Protein AF-A0A7V3D3G8-F1 (afdb_monomer_lite)

Sequence (247 aa):
MSETSQRLDALEAKIRQRMTELRAELNDLQRQLETLAQERQRVPRLRGLAAHFQAASPAPVAAEAVPTEVVPLPPAAEPEPMDLLRRSAAGTAVFALPTDKLSGLALLVRGQSETLARLGPQPQIEFRAGLFTVPGVKAAVVPILVCIGPEEAGNVYEAWANECPGGATPLLQHLATQPRLTLYLHGDSCRLERSIDTANPLQAFAKKALVTVAGEWPMAVDDFLLARRAVYKRHGTAWALWRALKA

Radius of gyration: 25.35 Å; chains: 1; bounding box: 60×50×88 Å

pLDDT: mean 83.5, std 17.07, range [40.0, 98.38]

Foldseek 3Di:
DDPVVVVVVVVVVVVVVVVVVVVVVVVVVVVVVVVVVVVVVVVCVVVVVVVVVPPDDDDDDPDDDDPPPVPPDPPDDDDAQLVVLLVDDAQAWTWDADDPVRNAIEIEHEAAPVVVVVCPPDWDKDKFWDWDDDVPQLDIKIKIWMATHDLDQRRIHIDIQDCADVDGPVVLVRLQPPQKYKYFYAHPSRHGPDIDIGGRPCNVVSVVVCVVRVVRDHHDPVSNVVRVVVLCVVQVDSSSVVVVTDD

Structure (mmCIF, N/CA/C/O backbone):
data_AF-A0A7V3D3G8-F1
#
_entry.id   AF-A0A7V3D3G8-F1
#
loop_
_atom_site.group_PDB
_atom_site.id
_atom_site.type_symbol
_atom_site.label_atom_id
_atom_site.label_alt_id
_atom_site.label_comp_id
_atom_site.label_asym_id
_atom_site.label_entity_id
_atom_site.label_seq_id
_atom_site.pdbx_PDB_ins_code
_atom_site.Cartn_x
_atom_site.Cartn_y
_atom_site.Cartn_z
_atom_site.occupancy
_atom_site.B_iso_or_equiv
_atom_site.auth_seq_id
_atom_site.auth_comp_id
_atom_site.auth_asym_id
_atom_site.auth_atom_id
_atom_site.pdbx_PDB_model_num
ATOM 1 N N . MET A 1 1 ? -40.746 -27.386 28.670 1.00 56.78 1 MET A N 1
ATOM 2 C CA . MET A 1 1 ? -39.827 -27.201 27.524 1.00 56.78 1 MET A CA 1
ATOM 3 C C . MET A 1 1 ? -38.931 -26.018 27.856 1.00 56.78 1 MET A C 1
ATOM 5 O O . MET A 1 1 ? -39.480 -24.995 28.241 1.00 56.78 1 MET A O 1
ATOM 9 N N . SER A 1 2 ? -37.602 -26.180 27.867 1.00 76.31 2 SER A N 1
ATOM 10 C CA . SER A 1 2 ? -36.684 -25.165 28.417 1.00 76.31 2 SER A CA 1
ATOM 11 C C . SER A 1 2 ? -36.372 -24.052 27.410 1.00 76.31 2 SER A C 1
ATOM 13 O O . SER A 1 2 ? -36.304 -24.299 26.206 1.00 76.31 2 SER A O 1
ATOM 15 N N . GLU A 1 3 ? -36.138 -22.832 27.905 1.00 85.50 3 GLU A N 1
ATOM 16 C CA . GLU A 1 3 ? -35.729 -21.649 27.119 1.00 85.50 3 GLU A CA 1
ATOM 17 C C . GLU A 1 3 ? -34.525 -21.911 26.198 1.00 85.50 3 GLU A C 1
ATOM 19 O O . GLU A 1 3 ? -34.375 -21.294 25.144 1.00 85.50 3 GLU A O 1
ATOM 24 N N . THR A 1 4 ? -33.671 -22.863 26.573 1.00 86.69 4 THR A N 1
ATOM 25 C CA . THR A 1 4 ? -32.533 -23.329 25.776 1.00 86.69 4 THR A CA 1
ATOM 26 C C . THR A 1 4 ? -32.951 -23.925 24.432 1.00 86.69 4 THR A C 1
ATOM 28 O O . THR A 1 4 ? -32.282 -23.667 23.435 1.00 86.69 4 THR A O 1
ATOM 31 N N . SER A 1 5 ? -34.070 -24.658 24.378 1.00 87.94 5 SER A N 1
ATOM 32 C CA . SER A 1 5 ? -34.604 -25.222 23.129 1.00 87.94 5 SER A CA 1
ATOM 33 C C . SER A 1 5 ? -35.084 -24.115 22.190 1.00 87.94 5 SER A C 1
ATOM 35 O O . SER A 1 5 ? -34.695 -24.079 21.031 1.00 87.94 5 SER A O 1
ATOM 37 N N . GLN A 1 6 ? -35.829 -23.138 22.716 1.00 90.38 6 GLN A N 1
ATOM 38 C CA . GLN A 1 6 ? -36.355 -22.024 21.916 1.00 90.38 6 GLN A CA 1
ATOM 39 C C . GLN A 1 6 ? -35.242 -21.139 21.334 1.00 90.38 6 GLN A C 1
ATOM 41 O O . GLN A 1 6 ? -35.357 -20.649 20.210 1.00 90.38 6 GLN A O 1
ATOM 46 N N . ARG A 1 7 ? -34.140 -20.941 22.072 1.00 92.38 7 ARG A N 1
ATOM 47 C CA . ARG A 1 7 ? -32.968 -20.202 21.571 1.00 92.38 7 ARG A CA 1
ATOM 48 C C . ARG A 1 7 ? -32.232 -20.942 20.456 1.00 92.38 7 ARG A C 1
ATOM 50 O O . ARG A 1 7 ? -31.768 -20.292 19.520 1.00 92.38 7 ARG A O 1
ATOM 57 N N . LEU A 1 8 ? -32.117 -22.267 20.554 1.00 92.69 8 LEU A N 1
ATOM 58 C CA . LEU A 1 8 ? -31.499 -23.088 19.512 1.00 92.69 8 LEU A CA 1
ATOM 59 C C . LEU A 1 8 ? -32.332 -23.064 18.227 1.00 92.69 8 LEU A C 1
ATOM 61 O O . LEU A 1 8 ? -31.777 -22.788 17.165 1.00 92.69 8 LEU A O 1
ATOM 65 N N . ASP A 1 9 ? -33.652 -23.215 18.339 1.00 94.38 9 ASP A N 1
ATOM 66 C CA . ASP A 1 9 ? -34.564 -23.167 17.190 1.00 94.38 9 ASP A CA 1
ATOM 67 C C . ASP A 1 9 ? -34.508 -21.802 16.476 1.00 94.38 9 ASP A C 1
ATOM 69 O O . ASP A 1 9 ? -34.463 -21.721 15.245 1.00 94.38 9 ASP A O 1
ATOM 73 N N . ALA A 1 10 ? -34.434 -20.705 17.242 1.00 93.25 10 ALA A N 1
ATOM 74 C CA . ALA A 1 10 ? -34.307 -19.355 16.693 1.00 93.25 10 ALA A CA 1
ATOM 75 C C . ALA A 1 10 ? -32.966 -19.126 15.968 1.00 93.25 10 ALA A C 1
ATOM 77 O O . ALA A 1 10 ? -32.925 -18.481 14.914 1.00 93.25 10 ALA A O 1
ATOM 78 N N . LEU A 1 11 ? -31.862 -19.656 16.507 1.00 93.50 11 LEU A N 1
ATOM 79 C CA . LEU A 1 11 ? -30.552 -19.595 15.854 1.00 93.50 11 LEU A CA 1
ATOM 80 C C . LEU A 1 11 ? -30.528 -20.423 14.569 1.00 93.50 11 LEU A C 1
ATOM 82 O O . LEU A 1 11 ? -30.015 -19.951 13.553 1.00 93.50 11 LEU A O 1
ATOM 86 N N . GLU A 1 12 ? -31.119 -21.617 14.583 1.00 95.81 12 GLU A N 1
ATOM 87 C CA . GLU A 1 12 ? -31.189 -22.472 13.402 1.00 95.81 12 GLU A CA 1
ATOM 88 C C . GLU A 1 12 ? -32.004 -21.814 12.279 1.00 95.81 12 GLU A C 1
ATOM 90 O O . GLU A 1 12 ? -31.562 -21.784 11.125 1.00 95.81 12 GLU A O 1
ATOM 95 N N . ALA A 1 13 ? -33.143 -21.200 12.612 1.00 94.88 13 ALA A N 1
ATOM 96 C CA . ALA A 1 13 ? -33.942 -20.435 11.658 1.00 94.88 13 ALA A CA 1
ATOM 97 C C . ALA A 1 13 ? -33.142 -19.276 11.038 1.00 94.88 13 ALA A C 1
ATOM 99 O O . ALA A 1 13 ? -33.148 -19.099 9.816 1.00 94.88 13 ALA A O 1
ATOM 100 N N . LYS A 1 14 ? -32.382 -18.535 11.856 1.00 95.06 14 LYS A N 1
ATOM 101 C CA . LYS A 1 14 ? -31.541 -17.422 11.391 1.00 95.06 14 LYS A CA 1
ATOM 102 C C . LYS A 1 14 ? -30.416 -17.891 10.462 1.00 95.06 14 LYS A C 1
ATOM 104 O O . LYS A 1 14 ? -30.144 -17.247 9.450 1.00 95.06 14 LYS A O 1
ATOM 109 N N . ILE A 1 15 ? -29.785 -19.026 10.769 1.00 94.50 15 ILE A N 1
ATOM 110 C CA . ILE A 1 15 ? -28.740 -19.621 9.921 1.00 94.50 15 ILE A CA 1
ATOM 111 C C . ILE A 1 15 ? -29.333 -20.079 8.583 1.00 94.50 15 ILE A C 1
ATOM 113 O O . ILE A 1 15 ? -28.768 -19.782 7.530 1.00 94.50 15 ILE A O 1
ATOM 117 N N . ARG A 1 16 ? -30.492 -20.751 8.595 1.00 96.19 16 ARG A N 1
ATOM 118 C CA . ARG A 1 16 ? -31.185 -21.176 7.366 1.00 96.19 16 ARG A CA 1
ATOM 119 C C . ARG A 1 16 ? -31.577 -19.985 6.491 1.00 96.19 16 ARG A C 1
ATOM 121 O O . ARG A 1 16 ? -31.371 -20.034 5.276 1.00 96.19 16 ARG A O 1
ATOM 128 N N . GLN A 1 17 ? -32.076 -18.909 7.097 1.00 95.81 17 GLN A N 1
ATOM 129 C CA . GLN A 1 17 ? -32.380 -17.673 6.380 1.00 95.81 17 GLN A CA 1
ATOM 130 C C . GLN A 1 17 ? -31.119 -17.103 5.718 1.00 95.81 17 GLN A C 1
ATOM 132 O O . GLN A 1 17 ? -31.112 -16.885 4.507 1.00 95.81 17 GLN A O 1
ATOM 137 N N . ARG A 1 18 ? -30.016 -16.970 6.469 1.00 95.50 18 ARG A N 1
ATOM 138 C CA . ARG A 1 18 ? -28.763 -16.426 5.928 1.00 95.50 18 ARG A CA 1
ATOM 139 C C . ARG A 1 18 ? -28.173 -17.286 4.808 1.00 95.50 18 ARG A C 1
ATOM 141 O O . ARG A 1 18 ? -27.670 -16.751 3.826 1.00 95.50 18 ARG A O 1
ATOM 148 N N . MET A 1 19 ? -28.261 -18.613 4.914 1.00 94.69 19 MET A N 1
ATOM 149 C CA . MET A 1 19 ? -27.846 -19.514 3.830 1.00 94.69 19 MET A CA 1
ATOM 150 C C . MET A 1 19 ? -28.688 -19.332 2.563 1.00 94.69 19 MET A C 1
ATOM 152 O O . MET A 1 19 ? -28.173 -19.494 1.458 1.00 94.69 19 MET A O 1
ATOM 156 N N . THR A 1 20 ? -29.972 -19.005 2.707 1.00 95.88 20 THR A N 1
ATOM 157 C CA . THR A 1 20 ? -30.868 -18.766 1.569 1.00 95.88 20 THR A CA 1
ATOM 158 C C . THR A 1 20 ? -30.531 -17.446 0.875 1.00 95.88 20 THR A C 1
ATOM 160 O O . THR A 1 20 ? -30.435 -17.416 -0.350 1.00 95.88 20 THR A O 1
ATOM 163 N N . GLU A 1 21 ? -30.255 -16.393 1.647 1.00 94.19 21 GLU A N 1
ATOM 164 C CA . GLU A 1 21 ? -29.777 -15.100 1.134 1.00 94.19 21 GLU A CA 1
ATOM 165 C C . GLU A 1 21 ? -28.454 -15.250 0.370 1.00 94.19 21 GLU A C 1
ATOM 167 O O . GLU A 1 21 ? -28.360 -14.843 -0.785 1.00 94.19 21 GLU A O 1
ATOM 172 N N . LEU A 1 22 ? -27.461 -15.929 0.957 1.00 92.75 22 LEU A N 1
ATOM 173 C CA . LEU A 1 22 ? -26.158 -16.146 0.315 1.00 92.75 22 LEU A CA 1
ATOM 174 C C . LEU A 1 22 ? -26.262 -16.950 -0.989 1.00 92.75 22 LEU A C 1
ATOM 176 O O . LEU A 1 22 ? -25.514 -16.703 -1.934 1.00 92.75 22 LEU A O 1
ATOM 180 N N . ARG A 1 23 ? -27.195 -17.909 -1.070 1.00 95.69 23 ARG A N 1
ATOM 181 C CA . ARG A 1 23 ? -27.468 -18.641 -2.319 1.00 95.69 23 ARG A CA 1
ATOM 182 C C . ARG A 1 23 ? -28.073 -17.736 -3.388 1.00 95.69 23 ARG A C 1
ATOM 184 O O . ARG A 1 23 ? -27.717 -17.875 -4.554 1.00 95.69 23 ARG A O 1
ATOM 191 N N . ALA A 1 24 ? -28.962 -16.821 -3.008 1.00 93.56 24 ALA A N 1
ATOM 192 C CA . ALA A 1 24 ? -29.527 -15.852 -3.940 1.00 93.56 24 ALA A CA 1
ATOM 193 C C . ALA A 1 24 ? -28.451 -14.882 -4.460 1.00 93.56 24 ALA A C 1
ATOM 195 O O . ALA A 1 24 ? -28.369 -14.667 -5.667 1.00 93.56 24 ALA A O 1
ATOM 196 N N . GLU A 1 25 ? -27.582 -14.380 -3.575 1.00 94.31 25 GLU A N 1
ATOM 197 C CA . GLU A 1 25 ? -26.446 -13.519 -3.939 1.00 94.31 25 GLU A CA 1
ATOM 198 C C . GLU A 1 25 ? -25.472 -14.227 -4.901 1.00 94.31 25 GLU A C 1
ATOM 200 O O . GLU A 1 25 ? -25.067 -13.653 -5.912 1.00 94.31 25 GLU A O 1
ATOM 205 N N . LEU A 1 26 ? -25.135 -15.497 -4.639 1.00 94.25 26 LEU A N 1
ATOM 206 C CA . LEU A 1 26 ? -24.272 -16.291 -5.525 1.00 94.25 26 LEU A CA 1
ATOM 207 C C . LEU A 1 26 ? -24.872 -16.480 -6.921 1.00 94.25 26 LEU A C 1
ATOM 209 O O . LEU A 1 26 ? -24.156 -16.352 -7.915 1.00 94.25 26 LEU A O 1
ATOM 213 N N . ASN A 1 27 ? -26.172 -16.765 -7.001 1.00 94.38 27 ASN A N 1
ATOM 214 C CA . ASN A 1 27 ? -26.859 -16.927 -8.281 1.00 94.38 27 ASN A CA 1
ATOM 215 C C . ASN A 1 27 ? -26.888 -15.613 -9.079 1.00 94.38 27 ASN A C 1
ATOM 217 O O . ASN A 1 27 ? -26.727 -15.634 -10.300 1.00 94.38 27 ASN A O 1
ATOM 221 N N . ASP A 1 28 ? -27.064 -14.473 -8.406 1.00 93.75 28 ASP A N 1
ATOM 222 C CA . ASP A 1 28 ? -27.039 -13.166 -9.067 1.00 93.75 28 ASP A CA 1
ATOM 223 C C . ASP A 1 28 ? -25.643 -12.843 -9.620 1.00 93.75 28 ASP A C 1
ATOM 225 O O . ASP A 1 28 ? -25.500 -12.493 -10.793 1.00 93.75 28 ASP A O 1
ATOM 229 N N . LEU A 1 29 ? -24.590 -13.075 -8.829 1.00 92.00 29 LEU A N 1
ATOM 230 C CA . LEU A 1 29 ? -23.205 -12.895 -9.275 1.00 92.00 29 LEU A CA 1
ATOM 231 C C . LEU A 1 29 ? -22.841 -13.812 -10.453 1.00 92.00 29 LEU A C 1
ATOM 233 O O . LEU A 1 29 ? -22.154 -13.378 -11.380 1.00 92.00 29 LEU A O 1
ATOM 237 N N . GLN A 1 30 ? -23.318 -15.061 -10.458 1.00 93.25 30 GLN A N 1
ATOM 238 C CA . GLN A 1 30 ? -23.134 -15.966 -11.598 1.00 93.25 30 GLN A CA 1
ATOM 239 C C . GLN A 1 30 ? -23.797 -15.421 -12.867 1.00 93.25 30 GLN A C 1
ATOM 241 O O . GLN A 1 30 ? -23.163 -15.389 -13.922 1.00 93.25 30 GLN A O 1
ATOM 246 N N . ARG A 1 31 ? -25.028 -14.906 -12.763 1.00 93.94 31 ARG A N 1
ATOM 247 C CA . ARG A 1 31 ? -25.731 -14.285 -13.894 1.00 93.94 31 ARG A CA 1
ATOM 248 C C . ARG A 1 31 ? -25.003 -13.036 -14.409 1.00 93.94 31 ARG A C 1
ATOM 250 O O . ARG A 1 31 ? -24.916 -12.828 -15.622 1.00 93.94 31 ARG A O 1
ATOM 257 N N . GLN A 1 32 ? -24.455 -12.211 -13.515 1.00 90.88 32 GLN A N 1
ATOM 258 C CA . GLN A 1 32 ? -23.656 -11.042 -13.900 1.00 90.88 32 GLN A CA 1
ATOM 259 C C . GLN A 1 32 ? -22.377 -11.450 -14.650 1.00 90.88 32 GLN A C 1
ATOM 261 O O . GLN A 1 32 ? -22.057 -10.869 -15.689 1.00 90.88 32 GLN A O 1
ATOM 266 N N . LEU A 1 33 ? -21.679 -12.490 -14.182 1.00 91.06 33 LEU A N 1
ATOM 267 C CA . LEU A 1 33 ? -20.496 -13.029 -14.859 1.00 91.06 33 LEU A CA 1
ATOM 268 C C . LEU A 1 33 ? -20.819 -13.591 -16.247 1.00 91.06 33 LEU A C 1
ATOM 270 O O . LEU A 1 33 ? -20.077 -13.327 -17.194 1.00 91.06 33 LEU A O 1
ATOM 274 N N . GLU A 1 34 ? -21.925 -14.323 -16.395 1.00 92.75 34 GLU A N 1
ATOM 275 C CA . GLU A 1 34 ? -22.379 -14.820 -17.699 1.00 92.75 34 GLU A CA 1
ATOM 276 C C . GLU A 1 34 ? -22.698 -13.676 -18.666 1.00 92.75 34 GLU A C 1
ATOM 278 O O . GLU A 1 34 ? -22.314 -13.730 -19.836 1.00 92.75 34 GLU A O 1
ATOM 283 N N . THR A 1 35 ? -23.330 -12.609 -18.173 1.00 91.69 35 THR A N 1
ATOM 284 C CA . THR A 1 35 ? -23.646 -11.418 -18.977 1.00 91.69 35 THR A CA 1
ATOM 285 C C . THR A 1 35 ? -22.369 -10.747 -19.485 1.00 91.69 35 THR A C 1
ATOM 287 O O . THR A 1 35 ? -22.217 -10.527 -20.687 1.00 91.69 35 THR A O 1
ATOM 290 N N . LEU A 1 36 ? -21.394 -10.517 -18.599 1.00 88.88 36 LEU A N 1
ATOM 291 C CA . LEU A 1 36 ? -20.096 -9.941 -18.969 1.00 88.88 36 LEU A CA 1
ATOM 292 C C . LEU A 1 36 ? -19.307 -10.845 -19.930 1.00 88.88 36 LEU A C 1
ATOM 294 O O . LEU A 1 36 ? -18.634 -10.360 -20.843 1.00 88.88 36 LEU A O 1
ATOM 298 N N . ALA A 1 37 ? -19.389 -12.168 -19.761 1.00 84.88 37 ALA A N 1
ATOM 299 C CA . ALA A 1 37 ? -18.765 -13.122 -20.673 1.00 84.88 37 ALA A CA 1
ATOM 300 C C . ALA A 1 37 ? -19.397 -13.069 -22.075 1.00 84.88 37 ALA A C 1
ATOM 302 O O . ALA A 1 37 ? -18.668 -13.069 -23.071 1.00 84.88 37 ALA A O 1
ATOM 303 N N . GLN A 1 38 ? -20.727 -12.961 -22.165 1.00 85.62 38 GLN A N 1
ATOM 304 C CA . GLN A 1 38 ? -21.442 -12.791 -23.433 1.00 85.62 38 GLN A CA 1
ATOM 305 C C . GLN A 1 38 ? -21.104 -11.459 -24.111 1.00 85.62 38 GLN A C 1
ATOM 307 O O . GLN A 1 38 ? -20.876 -11.427 -25.321 1.00 85.62 38 GLN A O 1
ATOM 312 N N . GLU A 1 39 ? -21.009 -10.364 -23.355 1.00 83.25 39 GLU A N 1
ATOM 313 C CA . GLU A 1 39 ? -20.579 -9.067 -23.888 1.00 83.25 39 GLU A CA 1
ATOM 314 C C . GLU A 1 39 ? -19.157 -9.137 -24.445 1.00 83.25 39 GLU A C 1
ATOM 316 O O . GLU A 1 39 ? -18.908 -8.710 -25.574 1.00 83.25 39 GLU A O 1
ATOM 321 N N . ARG A 1 40 ? -18.234 -9.781 -23.722 1.00 75.44 40 ARG A N 1
ATOM 322 C CA . ARG A 1 40 ? -16.856 -9.991 -24.183 1.00 75.44 40 ARG A CA 1
ATOM 323 C C . ARG A 1 40 ? -16.787 -10.851 -25.450 1.00 75.44 40 ARG A C 1
ATOM 325 O O . ARG A 1 40 ? -15.951 -10.592 -26.315 1.00 75.44 40 ARG A O 1
ATOM 332 N N . GLN A 1 41 ? -17.684 -11.826 -25.600 1.00 72.06 41 GLN A N 1
ATOM 333 C CA . GLN A 1 41 ? -17.838 -12.622 -26.823 1.00 72.06 41 GLN A CA 1
ATOM 334 C C . GLN A 1 41 ? -18.536 -11.876 -27.974 1.00 72.06 41 GLN A C 1
ATOM 336 O O . GLN A 1 41 ? -18.465 -12.343 -29.108 1.00 72.06 41 GLN A O 1
ATOM 341 N N . ARG A 1 42 ? -19.167 -10.715 -27.738 1.00 63.75 42 ARG A N 1
ATOM 342 C CA . ARG A 1 42 ? -19.720 -9.837 -28.794 1.00 63.75 42 ARG A CA 1
ATOM 343 C C . ARG A 1 42 ? -18.694 -8.856 -29.376 1.00 63.75 42 ARG A C 1
ATOM 345 O O . ARG A 1 42 ? -18.881 -8.374 -30.494 1.00 63.75 42 ARG A O 1
ATOM 352 N N . VAL A 1 43 ? -17.563 -8.645 -28.700 1.00 59.72 43 VAL A N 1
ATOM 353 C CA . VAL A 1 43 ? -16.431 -7.825 -29.178 1.00 59.72 43 VAL A CA 1
ATOM 354 C C . VAL A 1 43 ? -15.662 -8.366 -30.421 1.00 59.72 43 VAL A C 1
ATOM 356 O O . VAL A 1 43 ? -14.997 -7.558 -31.076 1.00 59.72 43 VAL A O 1
ATOM 359 N N . PRO A 1 44 ? -15.752 -9.636 -30.895 1.00 53.22 44 PRO A N 1
ATOM 360 C CA . PRO A 1 44 ? -15.029 -10.061 -32.097 1.00 53.22 44 PRO A CA 1
ATOM 361 C C . PRO A 1 44 ? -15.551 -9.449 -33.408 1.00 53.22 44 PRO A C 1
ATOM 363 O O . PRO A 1 44 ? -14.876 -9.573 -34.430 1.00 53.22 44 PRO A O 1
ATOM 366 N N . ARG A 1 45 ? -16.686 -8.731 -33.421 1.00 50.38 45 ARG A N 1
ATOM 367 C CA . ARG A 1 45 ? -17.169 -8.054 -34.643 1.00 50.38 45 ARG A CA 1
ATOM 368 C C . ARG A 1 45 ? -16.311 -6.864 -35.089 1.00 50.38 45 ARG A C 1
ATOM 370 O O . ARG A 1 45 ? -16.410 -6.469 -36.244 1.00 50.38 45 ARG A O 1
ATOM 377 N N . LEU A 1 46 ? -15.414 -6.354 -34.240 1.00 50.38 46 LEU A N 1
ATOM 378 C CA . LEU A 1 46 ? -14.479 -5.285 -34.624 1.00 50.38 46 LEU A CA 1
ATOM 379 C C . LEU A 1 46 ? -13.143 -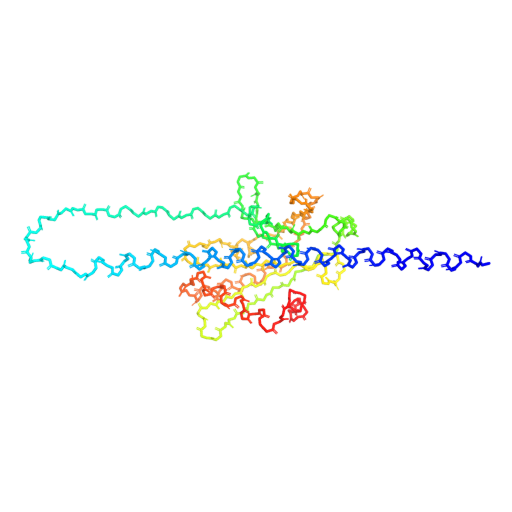5.800 -35.185 1.00 50.38 46 LEU A C 1
ATOM 381 O O . LEU A 1 46 ? -12.448 -5.051 -35.861 1.00 50.38 46 LEU A O 1
ATOM 385 N N . ARG A 1 47 ? -12.792 -7.081 -34.983 1.00 49.97 47 ARG A N 1
ATOM 386 C CA . ARG A 1 47 ? -11.584 -7.676 -35.596 1.00 49.97 47 ARG A CA 1
ATOM 387 C C . ARG A 1 47 ? -11.835 -8.260 -36.989 1.00 49.97 47 ARG A C 1
ATOM 389 O O . ARG A 1 47 ? -10.916 -8.281 -37.797 1.00 49.97 47 ARG A O 1
ATOM 396 N N . GLY A 1 48 ? -13.068 -8.673 -37.298 1.00 48.62 48 GLY A N 1
ATOM 397 C CA . GLY A 1 48 ? -13.434 -9.182 -38.630 1.00 48.62 48 GLY A CA 1
ATOM 398 C C . GLY A 1 48 ? -13.507 -8.105 -39.721 1.00 48.62 48 GLY A C 1
ATOM 399 O O . GLY A 1 48 ? -13.220 -8.392 -40.878 1.00 48.62 48 GLY A O 1
ATOM 400 N N . LEU A 1 49 ? -13.816 -6.852 -39.364 1.00 50.25 49 LEU A N 1
ATOM 401 C CA . LEU A 1 49 ? -13.858 -5.746 -40.330 1.00 50.25 49 LEU A CA 1
ATOM 402 C C . LEU A 1 49 ? -12.462 -5.323 -40.813 1.00 50.25 49 LEU A C 1
ATOM 404 O O . LEU A 1 49 ? -12.332 -4.902 -41.954 1.00 50.25 49 LEU A O 1
ATOM 408 N N . ALA A 1 50 ? -11.407 -5.520 -40.015 1.00 47.81 50 ALA A N 1
ATOM 409 C CA . ALA A 1 50 ? -10.033 -5.271 -40.459 1.00 47.81 50 ALA A CA 1
ATOM 410 C C . ALA A 1 50 ? -9.548 -6.295 -41.507 1.00 47.81 50 ALA A C 1
ATOM 412 O O . ALA A 1 50 ? -8.708 -5.969 -42.340 1.00 47.81 50 ALA A O 1
ATOM 413 N N . ALA A 1 51 ? -10.107 -7.512 -41.510 1.00 48.81 51 ALA A N 1
ATOM 414 C CA . ALA A 1 51 ? -9.724 -8.567 -42.450 1.00 48.81 51 ALA A CA 1
ATOM 415 C C . ALA A 1 51 ? -10.393 -8.433 -43.834 1.00 48.81 51 ALA A C 1
ATOM 417 O O . ALA A 1 51 ? -9.879 -8.975 -44.809 1.00 48.81 51 ALA A O 1
ATOM 418 N N . HIS A 1 52 ? -11.502 -7.691 -43.959 1.00 48.41 52 HIS A N 1
ATOM 419 C CA . HIS A 1 52 ? -12.169 -7.466 -45.251 1.00 48.41 52 HIS A CA 1
ATOM 420 C C . HIS A 1 52 ? -11.658 -6.247 -46.033 1.00 48.41 52 HIS A C 1
ATOM 422 O O . HIS A 1 52 ? -11.931 -6.151 -47.225 1.00 48.41 52 HIS A O 1
ATOM 428 N N . PHE A 1 53 ? -10.859 -5.367 -45.424 1.00 48.75 53 PHE A N 1
ATOM 429 C CA . PHE A 1 53 ? -10.249 -4.224 -46.121 1.00 48.75 53 PHE A CA 1
ATOM 430 C C . PHE A 1 53 ? -8.857 -4.511 -46.721 1.00 48.75 53 PHE A C 1
ATOM 432 O O . PHE A 1 53 ? -8.268 -3.623 -47.328 1.00 48.75 53 PHE A O 1
ATOM 439 N N . GLN A 1 54 ? -8.330 -5.739 -46.608 1.00 46.97 54 GLN A N 1
ATOM 440 C CA . GLN A 1 54 ? -6.999 -6.108 -47.129 1.00 46.97 54 GLN A CA 1
ATOM 441 C C . GLN A 1 54 ? -7.000 -6.858 -48.474 1.00 46.97 54 GLN A C 1
ATOM 443 O O . GLN A 1 54 ? -5.940 -7.263 -48.942 1.00 46.97 54 GLN A O 1
ATOM 448 N N . ALA A 1 55 ? -8.153 -7.024 -49.129 1.00 45.47 55 ALA A N 1
ATOM 449 C CA . ALA A 1 55 ? -8.265 -7.796 -50.370 1.00 45.47 55 ALA A CA 1
ATOM 450 C C . ALA A 1 55 ? -8.860 -6.981 -51.531 1.00 45.47 55 ALA A C 1
ATOM 452 O O . ALA A 1 55 ? -9.865 -7.367 -52.114 1.00 45.47 55 ALA A O 1
ATOM 453 N N . ALA A 1 56 ? -8.240 -5.850 -51.865 1.00 44.66 56 ALA A N 1
ATOM 454 C CA . ALA A 1 56 ? -8.315 -5.241 -53.195 1.00 44.66 56 ALA A CA 1
ATOM 455 C C . ALA A 1 56 ? -7.231 -4.161 -53.299 1.00 44.66 56 ALA A C 1
ATOM 457 O O . ALA A 1 56 ? -7.456 -3.016 -52.922 1.00 44.66 56 ALA A O 1
ATOM 458 N N . SER A 1 57 ? -6.043 -4.517 -53.788 1.00 40.00 57 SER A N 1
ATOM 459 C CA . SER A 1 57 ? -5.088 -3.521 -54.283 1.00 40.00 57 SER A CA 1
ATOM 460 C C . SER A 1 57 ? -5.552 -3.047 -55.661 1.00 40.00 57 SER A C 1
ATOM 462 O O . SER A 1 57 ? -5.582 -3.865 -56.583 1.00 40.00 57 SER A O 1
ATOM 464 N N . PRO A 1 58 ? -5.882 -1.760 -55.859 1.00 43.50 58 PRO A N 1
ATOM 465 C CA . PRO A 1 58 ? -5.864 -1.175 -57.186 1.00 43.50 58 PRO A CA 1
ATOM 466 C C . PRO A 1 58 ? -4.412 -0.883 -57.590 1.00 43.50 58 PRO A C 1
ATOM 468 O O . PRO A 1 58 ? -3.529 -0.707 -56.749 1.00 43.50 58 PRO A O 1
ATOM 471 N N . ALA A 1 59 ? -4.182 -0.849 -58.900 1.00 52.16 59 ALA A N 1
ATOM 472 C CA . ALA A 1 59 ? -2.920 -0.478 -59.531 1.00 52.16 59 ALA A CA 1
ATOM 473 C C . ALA A 1 59 ? -2.367 0.866 -59.001 1.00 52.16 59 ALA A C 1
ATOM 475 O O . ALA A 1 59 ? -3.149 1.723 -58.577 1.00 52.16 59 ALA A O 1
ATOM 476 N N . PRO A 1 60 ? -1.037 1.078 -59.037 1.00 43.06 60 PRO A N 1
ATOM 477 C CA . PRO A 1 60 ? -0.409 2.257 -58.458 1.00 43.06 60 PRO A CA 1
ATOM 478 C C . PRO A 1 60 ? -0.778 3.494 -59.282 1.00 43.06 60 PRO A C 1
ATOM 480 O O . PRO A 1 60 ? -0.223 3.740 -60.350 1.00 43.06 60 PRO A O 1
ATOM 483 N N . VAL A 1 61 ? -1.725 4.281 -58.782 1.00 49.38 61 VAL A N 1
ATOM 484 C CA . VAL A 1 61 ? -1.901 5.668 -59.208 1.00 49.38 61 VAL A CA 1
ATOM 485 C C . VAL A 1 61 ? -0.909 6.489 -58.395 1.00 49.38 61 VAL A C 1
ATOM 487 O O . VAL A 1 61 ? -0.854 6.357 -57.173 1.00 49.38 61 VAL A O 1
ATOM 490 N N . ALA A 1 62 ? -0.095 7.295 -59.077 1.00 54.94 62 ALA A N 1
ATOM 491 C CA . ALA A 1 62 ? 0.818 8.238 -58.449 1.00 54.94 62 ALA A CA 1
ATOM 492 C C . ALA A 1 62 ? 0.017 9.191 -57.548 1.00 54.94 62 ALA A C 1
ATOM 494 O O . ALA A 1 62 ? -0.634 10.116 -58.028 1.00 54.94 62 ALA A O 1
ATOM 495 N N . ALA A 1 63 ? 0.013 8.907 -56.247 1.00 45.25 63 ALA A N 1
ATOM 496 C CA . ALA A 1 63 ? -0.631 9.732 -55.246 1.00 45.25 63 ALA A CA 1
ATOM 497 C C . ALA A 1 63 ? 0.310 10.884 -54.894 1.00 45.25 63 ALA A C 1
ATOM 499 O O . ALA A 1 63 ? 1.412 10.667 -54.384 1.00 45.25 63 ALA A O 1
ATOM 500 N N . GLU A 1 64 ? -0.133 12.107 -55.179 1.00 50.59 64 GLU A N 1
ATOM 501 C CA . GLU A 1 64 ? 0.399 13.309 -54.547 1.00 50.59 64 GLU A CA 1
ATOM 502 C C . GLU A 1 64 ? 0.421 13.114 -53.029 1.00 50.59 64 GLU A C 1
ATOM 504 O O . GLU A 1 64 ? -0.554 12.669 -52.418 1.00 50.59 64 GLU A O 1
ATOM 509 N N . ALA A 1 65 ? 1.571 13.419 -52.432 1.00 47.12 65 ALA A N 1
ATOM 510 C CA . ALA A 1 65 ? 1.808 13.294 -51.008 1.00 47.12 65 ALA A CA 1
ATOM 511 C C . ALA A 1 65 ? 0.900 14.264 -50.240 1.00 47.12 65 ALA A C 1
ATOM 513 O O . ALA A 1 65 ? 1.245 15.426 -50.039 1.00 47.12 65 ALA A O 1
ATOM 514 N N . VAL A 1 66 ? -0.259 13.782 -49.790 1.00 49.38 66 VAL A N 1
ATOM 515 C CA . VAL A 1 66 ? -1.021 14.451 -48.735 1.00 49.38 66 VAL A CA 1
ATOM 516 C C . VAL A 1 66 ? -0.229 14.259 -47.439 1.00 49.38 66 VAL A C 1
ATOM 518 O O . VAL A 1 66 ? -0.049 13.110 -47.017 1.00 49.38 66 VAL A O 1
ATOM 521 N N . PRO A 1 67 ? 0.265 15.331 -46.792 1.00 48.31 67 PRO A N 1
ATOM 522 C CA . PRO A 1 67 ? 0.928 15.218 -45.504 1.00 48.31 67 PRO A CA 1
ATOM 523 C C . PRO A 1 67 ? -0.118 14.749 -44.496 1.00 48.31 67 PRO A C 1
ATOM 525 O O . PRO A 1 67 ? -0.954 15.520 -44.032 1.00 48.31 67 PRO A O 1
ATOM 528 N N . THR A 1 68 ? -0.116 13.455 -44.184 1.00 49.84 68 THR A N 1
ATOM 529 C CA . THR A 1 68 ? -0.870 12.943 -43.042 1.00 49.84 68 THR A CA 1
ATOM 530 C C . THR A 1 68 ? -0.024 13.255 -41.820 1.00 49.84 68 THR A C 1
ATOM 532 O O . THR A 1 68 ? 0.774 12.438 -41.366 1.00 49.84 68 THR A O 1
ATOM 535 N N . GLU A 1 69 ? -0.130 14.492 -41.344 1.00 51.00 69 GLU A N 1
ATOM 536 C CA . GLU A 1 69 ? 0.371 14.881 -40.036 1.00 51.00 69 GLU A CA 1
ATOM 537 C C . GLU A 1 69 ? -0.466 14.102 -39.013 1.00 51.00 69 GLU A C 1
ATOM 539 O O . GLU A 1 69 ? -1.585 14.475 -38.659 1.00 51.00 69 GLU A O 1
ATOM 544 N N . VAL A 1 70 ? 0.025 12.919 -38.634 1.00 49.94 70 VAL A N 1
ATOM 545 C CA . VAL A 1 70 ? -0.541 12.117 -37.551 1.00 49.94 70 VAL A CA 1
ATOM 546 C C . VAL A 1 70 ? -0.320 12.928 -36.284 1.00 49.94 70 VAL A C 1
ATOM 548 O O . VAL A 1 70 ? 0.733 12.829 -35.660 1.00 49.94 70 VAL A O 1
ATOM 551 N N . VAL A 1 71 ? -1.289 13.776 -35.940 1.00 55.03 71 VAL A N 1
ATOM 552 C CA . VAL A 1 71 ? -1.310 14.485 -34.663 1.00 55.03 71 VAL A CA 1
ATOM 553 C C . VAL A 1 71 ? -1.291 13.407 -33.578 1.00 55.03 71 VAL A C 1
ATOM 555 O O . VAL A 1 71 ? -2.247 12.626 -33.496 1.00 55.03 71 VAL A O 1
ATOM 558 N N . PRO A 1 72 ? -0.217 13.294 -32.775 1.00 53.62 72 PRO A N 1
ATOM 559 C CA . PRO A 1 72 ? -0.170 12.322 -31.699 1.00 53.62 72 PRO A CA 1
ATOM 560 C C . PRO A 1 72 ? -1.327 12.629 -30.756 1.00 53.62 72 PRO A C 1
ATOM 562 O O . PRO A 1 72 ? -1.441 13.751 -30.258 1.00 53.62 72 PRO A O 1
ATOM 565 N N . LEU A 1 73 ? -2.206 11.650 -30.532 1.00 47.97 73 LEU A N 1
ATOM 566 C CA . LEU A 1 73 ? -3.212 11.772 -29.488 1.00 47.97 73 LEU A CA 1
ATOM 567 C C . LEU A 1 73 ? -2.451 12.063 -28.182 1.00 47.97 73 LEU A C 1
ATOM 569 O O . LEU A 1 73 ? -1.513 11.316 -27.877 1.00 47.97 73 LEU A O 1
ATOM 573 N N . PRO A 1 74 ? -2.781 13.135 -27.439 1.00 51.25 74 PRO A N 1
ATOM 574 C CA . PRO A 1 74 ? -2.109 13.408 -26.181 1.00 51.25 74 PRO A CA 1
ATOM 575 C C . PRO A 1 74 ? -2.216 12.167 -25.283 1.00 51.25 74 PRO A C 1
ATOM 577 O O . PRO A 1 74 ? -3.268 11.514 -25.276 1.00 51.25 74 PRO A O 1
ATOM 580 N N . PRO A 1 75 ? -1.140 11.800 -24.564 1.00 56.97 75 PRO A N 1
ATOM 581 C CA . PRO A 1 75 ? -1.172 10.654 -23.669 1.00 56.97 75 PRO A CA 1
ATOM 582 C C . PRO A 1 75 ? -2.342 10.817 -22.697 1.00 56.97 75 PRO A C 1
ATOM 584 O O . PRO A 1 75 ? -2.577 11.909 -22.175 1.00 56.97 75 PRO A O 1
ATOM 587 N N . ALA A 1 76 ? -3.114 9.745 -22.502 1.00 58.38 76 ALA A N 1
ATOM 588 C CA . ALA A 1 76 ? -4.233 9.757 -21.570 1.00 58.38 76 ALA A CA 1
ATOM 589 C C . ALA A 1 76 ? -3.731 10.221 -20.196 1.00 58.38 76 ALA A C 1
ATOM 591 O O . ALA A 1 76 ? -2.734 9.696 -19.702 1.00 58.38 76 ALA A O 1
ATOM 592 N N . ALA A 1 77 ? -4.401 11.216 -19.607 1.00 64.31 77 ALA A N 1
ATOM 593 C CA . ALA A 1 77 ? -4.033 11.728 -18.294 1.00 64.31 77 ALA A CA 1
ATOM 594 C C . ALA A 1 77 ? -4.011 10.577 -17.276 1.00 64.31 77 ALA A C 1
ATOM 596 O O . ALA A 1 77 ? -4.936 9.757 -17.240 1.00 64.31 77 ALA A O 1
ATOM 597 N N . GLU A 1 78 ? -2.949 10.503 -16.470 1.00 67.50 78 GLU A N 1
ATOM 598 C CA . GLU A 1 78 ? -2.867 9.511 -15.403 1.00 67.50 78 GLU A CA 1
ATOM 599 C C . GLU A 1 78 ? -4.046 9.689 -14.434 1.00 67.50 78 GLU A C 1
ATOM 601 O O . GLU A 1 78 ? -4.431 10.818 -14.119 1.00 67.50 78 GLU A O 1
ATOM 606 N N . PRO A 1 79 ? -4.668 8.589 -13.979 1.00 76.38 79 PRO A N 1
ATOM 607 C CA . PRO A 1 79 ? -5.806 8.671 -13.080 1.00 76.38 79 PRO A CA 1
ATOM 608 C C . PRO A 1 79 ? -5.384 9.282 -11.740 1.00 76.38 79 PRO A C 1
ATOM 610 O O . PRO A 1 79 ? -4.404 8.854 -11.134 1.00 76.38 79 PRO A O 1
ATOM 613 N N . GLU A 1 80 ? -6.182 10.227 -11.245 1.00 87.50 80 GLU A N 1
ATOM 614 C CA . GLU A 1 80 ? -5.991 10.853 -9.935 1.00 87.50 80 GLU A CA 1
ATOM 615 C C . GLU A 1 80 ? -5.869 9.797 -8.810 1.00 87.50 80 GLU A C 1
ATOM 617 O O . GLU A 1 80 ? -6.670 8.849 -8.766 1.00 87.50 80 GLU A O 1
ATOM 622 N N . PRO A 1 81 ? -4.934 9.946 -7.846 1.00 90.50 81 PRO A N 1
ATOM 623 C CA . PRO A 1 81 ? -4.696 8.955 -6.788 1.00 90.50 81 PRO A CA 1
ATOM 624 C C . PRO A 1 81 ? -5.945 8.584 -5.980 1.00 90.50 81 PRO A C 1
ATOM 626 O O . PRO A 1 81 ? -6.143 7.424 -5.615 1.00 90.50 81 PRO A O 1
ATOM 629 N N . MET A 1 82 ? -6.829 9.554 -5.732 1.00 93.38 82 MET A N 1
ATOM 630 C CA . MET A 1 82 ? -8.098 9.308 -5.043 1.00 93.38 82 MET A CA 1
ATOM 631 C C . MET A 1 82 ? -9.059 8.445 -5.861 1.00 93.38 82 MET A C 1
ATOM 633 O O . MET A 1 82 ? -9.799 7.646 -5.287 1.00 93.38 82 MET A O 1
ATOM 637 N N . ASP A 1 83 ? -9.046 8.552 -7.188 1.00 92.81 83 ASP A N 1
ATOM 638 C CA . ASP A 1 83 ? -9.882 7.710 -8.041 1.00 92.81 83 ASP A CA 1
ATOM 639 C C . ASP A 1 83 ? -9.326 6.289 -8.160 1.00 92.81 83 ASP A C 1
ATOM 641 O O . ASP A 1 83 ? -10.094 5.335 -8.304 1.00 92.81 83 ASP A O 1
ATOM 645 N N . LEU A 1 84 ? -8.002 6.122 -8.074 1.00 91.50 84 LEU A N 1
ATOM 646 C CA . LEU A 1 84 ? -7.382 4.805 -7.910 1.00 91.50 84 LEU A CA 1
ATOM 647 C C . LEU A 1 84 ? -7.786 4.177 -6.571 1.00 91.50 84 LEU A C 1
ATOM 649 O O . LEU A 1 84 ? -8.217 3.023 -6.537 1.00 91.50 84 LEU A O 1
ATOM 653 N N . LEU A 1 85 ? -7.725 4.944 -5.480 1.00 94.44 85 LEU A N 1
ATOM 654 C CA . LEU A 1 85 ? -8.111 4.470 -4.151 1.00 94.44 85 LEU A CA 1
ATOM 655 C C . LEU A 1 85 ? -9.589 4.051 -4.094 1.00 94.44 85 LEU A C 1
ATOM 657 O O . LEU A 1 85 ? -9.903 2.989 -3.560 1.00 94.44 85 LEU A O 1
ATOM 661 N N . ARG A 1 86 ? -10.491 4.837 -4.701 1.00 95.00 86 ARG A N 1
ATOM 662 C CA . ARG A 1 86 ? -11.936 4.536 -4.788 1.00 95.00 86 ARG A CA 1
ATOM 663 C C . ARG A 1 86 ? -12.250 3.246 -5.530 1.00 95.00 86 ARG A C 1
ATOM 665 O O . ARG A 1 86 ? -13.225 2.580 -5.197 1.00 95.00 86 ARG A O 1
ATOM 672 N N . ARG A 1 87 ? -11.434 2.901 -6.526 1.00 94.12 87 ARG A N 1
ATOM 673 C CA . ARG A 1 87 ? -11.558 1.663 -7.308 1.00 94.12 87 ARG A CA 1
ATOM 674 C C . ARG A 1 87 ? -10.868 0.466 -6.650 1.00 94.12 87 ARG A C 1
ATOM 676 O O . ARG A 1 87 ? -11.023 -0.655 -7.128 1.00 94.12 87 ARG A O 1
ATOM 683 N N . SER A 1 88 ? -10.112 0.694 -5.579 1.00 93.31 88 SER A N 1
ATOM 684 C CA . SER A 1 88 ? -9.338 -0.337 -4.892 1.00 93.31 88 SER A CA 1
ATOM 685 C C . SER A 1 88 ? -10.127 -0.996 -3.760 1.00 93.31 88 SER A C 1
ATOM 687 O O . SER A 1 88 ? -11.012 -0.398 -3.142 1.00 93.31 88 SER A O 1
ATOM 689 N N . ALA A 1 89 ? -9.783 -2.250 -3.468 1.00 93.69 89 ALA A N 1
ATOM 690 C CA . ALA A 1 89 ? -10.336 -2.977 -2.334 1.00 93.69 89 ALA A CA 1
ATOM 691 C C . ALA A 1 89 ? -9.791 -2.435 -0.998 1.00 93.69 89 ALA A C 1
ATOM 693 O O . ALA A 1 89 ? -8.756 -1.768 -0.944 1.00 93.69 89 ALA A O 1
ATOM 694 N N . ALA A 1 90 ? -10.481 -2.748 0.102 1.00 94.00 90 ALA A N 1
ATOM 695 C CA . ALA A 1 90 ? -9.902 -2.575 1.433 1.00 94.00 90 ALA A CA 1
ATOM 696 C C . ALA A 1 90 ? -8.630 -3.430 1.576 1.00 94.00 90 ALA A C 1
ATOM 698 O O . ALA A 1 90 ? -8.562 -4.531 1.033 1.00 94.00 90 ALA A O 1
ATOM 699 N N . GLY A 1 91 ? -7.625 -2.911 2.285 1.00 94.06 91 GLY A N 1
ATOM 700 C CA . GLY A 1 91 ? -6.286 -3.510 2.348 1.00 94.06 91 GLY A CA 1
ATOM 701 C C . GLY A 1 91 ? -5.327 -3.000 1.264 1.00 94.06 91 GLY A C 1
ATOM 702 O O . GLY A 1 91 ? -4.197 -3.465 1.170 1.00 94.06 91 GLY A O 1
ATOM 703 N N . THR A 1 92 ? -5.739 -2.035 0.440 1.00 96.12 92 THR A N 1
ATOM 704 C CA . THR A 1 92 ? -4.866 -1.379 -0.546 1.00 96.12 92 THR A CA 1
ATOM 705 C C . TH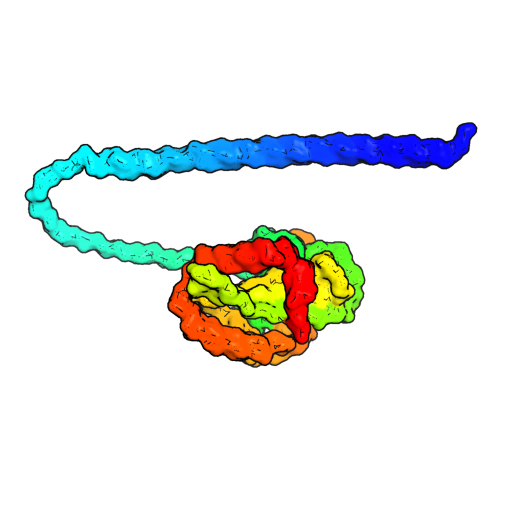R A 1 92 ? -4.437 0.004 -0.062 1.00 96.12 92 THR A C 1
ATOM 707 O O . THR A 1 92 ? -5.165 0.686 0.661 1.00 96.12 92 THR A O 1
ATOM 710 N N . ALA A 1 93 ? -3.258 0.439 -0.487 1.00 97.00 93 ALA A N 1
ATOM 711 C CA . ALA A 1 93 ? -2.764 1.789 -0.326 1.00 97.00 93 ALA A CA 1
ATOM 712 C C . ALA A 1 93 ? -2.245 2.340 -1.664 1.00 97.00 93 ALA A C 1
ATOM 714 O O . ALA A 1 93 ? -1.767 1.605 -2.529 1.00 97.00 93 ALA A O 1
ATOM 715 N N . VAL A 1 94 ? -2.358 3.654 -1.841 1.00 95.06 94 VAL A N 1
ATOM 716 C CA . VAL A 1 94 ? -1.955 4.373 -3.054 1.00 95.06 94 VAL A CA 1
ATOM 717 C C . VAL A 1 94 ? -1.120 5.572 -2.642 1.00 95.06 94 VAL A C 1
ATOM 719 O O . VAL A 1 94 ? -1.497 6.312 -1.736 1.00 95.06 94 VAL A O 1
ATOM 722 N N . PHE A 1 95 ? 0.016 5.779 -3.298 1.00 94.00 95 PHE A N 1
ATOM 723 C CA . PHE A 1 95 ? 0.802 6.984 -3.085 1.00 94.00 95 PHE A CA 1
ATOM 724 C C . PHE A 1 95 ? 0.200 8.162 -3.849 1.00 94.00 95 PHE A C 1
ATOM 726 O O . PHE A 1 95 ? -0.128 8.046 -5.027 1.00 94.00 95 PHE A O 1
ATOM 733 N N . ALA A 1 96 ? 0.087 9.298 -3.173 1.00 92.94 96 ALA A N 1
ATOM 734 C CA . ALA A 1 96 ? -0.245 10.576 -3.777 1.00 92.94 96 ALA A CA 1
ATOM 735 C C . ALA A 1 96 ? 1.009 11.449 -3.788 1.00 92.94 96 ALA A C 1
ATOM 737 O O . ALA A 1 96 ? 1.609 11.693 -2.737 1.00 92.94 96 ALA A O 1
ATOM 738 N N . LEU A 1 97 ? 1.412 11.887 -4.980 1.00 90.31 97 LEU A N 1
ATOM 739 C CA . LEU A 1 97 ? 2.526 12.812 -5.157 1.00 90.31 97 LEU A CA 1
ATOM 740 C C . LEU A 1 97 ? 2.212 14.194 -4.564 1.00 90.31 97 LEU A C 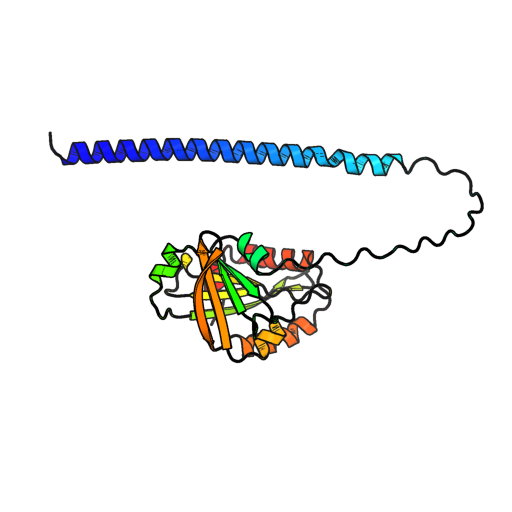1
ATOM 742 O O . LEU A 1 97 ? 1.037 14.528 -4.374 1.00 90.31 97 LEU A O 1
ATOM 746 N N . PRO A 1 98 ? 3.246 15.011 -4.297 1.00 88.94 98 PRO A N 1
ATOM 747 C CA . PRO A 1 98 ? 3.046 16.403 -3.923 1.00 88.94 98 PRO A CA 1
ATOM 748 C C . PRO A 1 98 ? 2.207 17.154 -4.965 1.00 88.94 98 PRO A C 1
ATOM 750 O O . PRO A 1 98 ? 2.388 16.987 -6.170 1.00 88.94 98 PRO A O 1
ATOM 753 N N . THR A 1 99 ? 1.304 18.002 -4.486 1.00 87.69 99 THR A N 1
ATOM 754 C CA . THR A 1 99 ? 0.451 18.896 -5.289 1.00 87.69 99 THR A CA 1
ATOM 755 C C . THR A 1 99 ? 0.298 20.219 -4.540 1.00 87.69 99 THR A C 1
ATOM 757 O O . THR A 1 99 ? 0.701 20.316 -3.383 1.00 87.69 99 THR A O 1
ATOM 760 N N . ASP A 1 100 ? -0.381 21.214 -5.110 1.00 79.19 100 ASP A N 1
ATOM 761 C CA . ASP A 1 100 ? -0.695 22.465 -4.393 1.00 79.19 100 ASP A CA 1
ATOM 762 C C . ASP A 1 100 ? -1.456 22.237 -3.070 1.00 79.19 100 ASP A C 1
ATOM 764 O O . ASP A 1 100 ? -1.444 23.082 -2.176 1.00 79.19 100 ASP A O 1
ATOM 768 N N . LYS A 1 101 ? -2.122 21.082 -2.928 1.00 83.88 101 LYS A N 1
ATOM 769 C CA . LYS A 1 101 ? -2.883 20.686 -1.732 1.00 83.88 101 LYS A CA 1
ATOM 770 C C . LYS A 1 101 ? -2.130 19.710 -0.823 1.00 83.88 101 LYS A C 1
ATOM 772 O O . LYS A 1 101 ? -2.566 19.479 0.302 1.00 83.88 101 LYS A O 1
ATOM 777 N N . LEU A 1 102 ? -1.032 19.121 -1.299 1.00 85.69 102 LEU A N 1
ATOM 778 C CA . LEU A 1 102 ? -0.219 18.142 -0.580 1.00 85.69 102 LEU A CA 1
ATOM 779 C C . LEU A 1 102 ? 1.238 18.599 -0.594 1.00 85.69 102 LEU A C 1
ATOM 781 O O . LEU A 1 102 ? 1.926 18.470 -1.601 1.00 85.69 102 LEU A O 1
ATOM 785 N N . SER A 1 103 ? 1.725 19.079 0.549 1.00 86.12 103 SER A N 1
ATOM 786 C CA . SER A 1 103 ? 3.095 19.592 0.699 1.00 86.12 103 SER A CA 1
ATOM 787 C C . SER A 1 103 ? 4.193 18.540 0.496 1.00 86.12 103 SER A C 1
ATOM 789 O O . SER A 1 103 ? 5.367 18.888 0.390 1.00 86.12 103 SER A O 1
ATOM 791 N N . GLY A 1 104 ? 3.829 17.259 0.448 1.00 91.62 104 GLY A N 1
ATOM 792 C CA . GLY A 1 104 ? 4.743 16.146 0.262 1.00 91.62 104 GLY A CA 1
ATOM 793 C C . GLY A 1 104 ? 4.024 14.894 -0.224 1.00 91.62 104 GLY A C 1
ATOM 794 O O . GLY A 1 104 ? 2.800 14.857 -0.351 1.00 91.62 104 GLY A O 1
ATOM 795 N N . LEU A 1 105 ? 4.813 13.853 -0.469 1.00 94.88 105 LEU A N 1
ATOM 796 C CA . LEU A 1 105 ? 4.331 12.516 -0.761 1.00 94.88 105 LEU A CA 1
ATOM 797 C C . LEU A 1 105 ? 3.500 11.999 0.417 1.00 94.88 105 LEU A C 1
ATOM 799 O O . LEU A 1 105 ? 3.961 12.006 1.564 1.00 94.88 105 LEU A O 1
ATOM 803 N N . ALA A 1 106 ? 2.309 11.497 0.118 1.00 96.19 106 ALA A N 1
ATOM 804 C CA . ALA A 1 106 ? 1.415 10.912 1.102 1.00 96.19 106 ALA A CA 1
ATOM 805 C C . ALA A 1 106 ? 1.005 9.491 0.715 1.00 96.19 106 ALA A C 1
ATOM 807 O O . ALA A 1 106 ? 0.960 9.140 -0.464 1.00 96.19 106 ALA A O 1
ATOM 808 N N . LEU A 1 107 ? 0.676 8.677 1.718 1.00 97.31 107 LEU A N 1
ATOM 809 C CA . LEU A 1 107 ? 0.133 7.338 1.525 1.00 97.31 107 LEU A CA 1
ATOM 810 C C . LEU A 1 107 ? -1.361 7.345 1.847 1.00 97.31 107 LEU A C 1
ATOM 812 O O . LEU A 1 107 ? -1.767 7.513 2.996 1.00 97.31 107 LEU A O 1
ATOM 816 N N . LEU A 1 108 ? -2.189 7.162 0.829 1.00 97.69 108 LEU A N 1
ATOM 817 C CA . LEU A 1 108 ? -3.631 7.034 0.975 1.00 97.69 108 LEU A CA 1
ATOM 818 C C . LEU A 1 108 ? -3.958 5.568 1.258 1.00 97.69 108 LEU A C 1
ATOM 820 O O . LEU A 1 108 ? -3.659 4.703 0.441 1.00 97.69 108 LEU A O 1
ATOM 824 N N . VAL A 1 109 ? -4.561 5.275 2.404 1.00 98.00 109 VAL A N 1
ATOM 825 C CA . VAL A 1 109 ? -4.848 3.907 2.852 1.00 98.00 109 VAL A CA 1
ATOM 826 C C . VAL A 1 109 ? -6.345 3.641 2.763 1.00 98.00 109 VAL A C 1
ATOM 828 O O . VAL A 1 109 ? -7.136 4.407 3.309 1.00 98.00 109 VAL A O 1
ATOM 831 N N . ARG A 1 110 ? -6.742 2.551 2.101 1.00 97.75 110 ARG A N 1
ATOM 832 C CA . ARG A 1 110 ? -8.132 2.093 1.991 1.00 97.75 110 ARG A CA 1
ATOM 833 C C . ARG A 1 110 ? -8.395 1.008 3.034 1.00 97.75 110 ARG A C 1
ATOM 835 O O . ARG A 1 110 ? -7.965 -0.133 2.869 1.00 97.75 110 ARG A O 1
ATOM 842 N N . GLY A 1 111 ? -9.128 1.350 4.088 1.00 96.31 111 GLY A N 1
ATOM 843 C CA . GLY A 1 111 ? -9.554 0.424 5.138 1.00 96.31 111 GLY A CA 1
ATOM 844 C C . GLY A 1 111 ? -11.072 0.354 5.286 1.00 96.31 111 GLY A C 1
ATOM 845 O O . GLY A 1 111 ? -11.821 1.006 4.560 1.00 96.31 111 GLY A O 1
ATOM 846 N N . GLN A 1 112 ? -11.515 -0.453 6.246 1.00 96.25 112 GLN A N 1
ATOM 847 C CA . GLN A 1 112 ? -12.904 -0.490 6.714 1.00 96.25 112 GLN A CA 1
ATOM 848 C C . GLN A 1 112 ? -13.045 0.444 7.916 1.00 96.25 112 GLN A C 1
ATOM 850 O O . GLN A 1 112 ? -12.188 0.413 8.805 1.00 96.25 112 GLN A O 1
ATOM 855 N N . SER A 1 113 ? -14.113 1.245 7.979 1.00 95.94 113 SER A N 1
ATOM 856 C CA . SER A 1 113 ? -14.272 2.251 9.043 1.00 95.94 113 SER A CA 1
ATOM 857 C C . SER A 1 113 ? -14.224 1.638 10.446 1.00 95.94 113 SER A C 1
ATOM 859 O O . SER A 1 113 ? -13.564 2.181 11.329 1.00 95.94 113 SER A O 1
ATOM 861 N N . GLU A 1 114 ? -14.850 0.474 10.643 1.00 95.06 114 GLU A N 1
ATOM 862 C CA . GLU A 1 114 ? -14.838 -0.242 11.927 1.00 95.06 114 GLU A CA 1
ATOM 863 C C . GLU A 1 114 ? -13.419 -0.657 12.345 1.00 95.06 114 GLU A C 1
ATOM 865 O O . GLU A 1 114 ? -13.003 -0.434 13.483 1.00 95.06 114 GLU A O 1
ATOM 870 N N . THR A 1 115 ? -12.642 -1.220 11.419 1.00 94.00 115 THR A N 1
ATOM 871 C CA . THR A 1 115 ? -11.260 -1.637 11.687 1.00 94.00 115 THR A CA 1
ATOM 872 C C . THR A 1 115 ? -10.381 -0.442 12.024 1.00 94.00 115 THR A C 1
ATOM 874 O O . THR A 1 115 ? -9.671 -0.483 13.026 1.00 94.00 115 THR A O 1
ATOM 877 N N . LEU A 1 116 ? -10.488 0.651 11.262 1.00 95.12 116 LEU A N 1
ATOM 878 C CA . LEU A 1 116 ? -9.720 1.871 11.517 1.00 95.12 116 LEU A CA 1
ATOM 879 C C . LEU A 1 116 ? -10.082 2.521 12.862 1.00 95.12 116 LEU A C 1
ATOM 881 O O . LEU A 1 116 ? -9.205 3.050 13.545 1.00 95.12 116 LEU A O 1
ATOM 885 N N . ALA A 1 117 ? -11.350 2.454 13.277 1.00 94.12 117 ALA A N 1
ATOM 886 C CA . ALA A 1 117 ? -11.792 2.973 14.570 1.00 94.12 117 ALA A CA 1
ATOM 887 C C . ALA A 1 117 ? -11.164 2.214 15.756 1.00 94.12 117 ALA A C 1
ATOM 889 O O . ALA A 1 117 ? -10.818 2.831 16.766 1.00 94.12 117 ALA A O 1
ATOM 890 N N . ARG A 1 118 ? -10.954 0.895 15.625 1.00 95.44 118 ARG A N 1
ATOM 891 C CA . ARG A 1 118 ? -10.368 0.038 16.677 1.00 95.44 118 ARG A CA 1
ATOM 892 C C . ARG A 1 118 ? -8.874 0.256 16.920 1.00 95.44 118 ARG A C 1
ATOM 894 O O . ARG A 1 118 ? -8.367 -0.175 17.949 1.00 95.44 118 ARG A O 1
ATOM 901 N N . LEU A 1 119 ? -8.178 0.951 16.023 1.00 93.25 119 LEU A N 1
ATOM 902 C CA . LEU A 1 119 ? -6.731 1.186 16.107 1.00 93.25 119 LEU A CA 1
ATOM 903 C C . LEU A 1 119 ? -6.296 2.062 17.298 1.00 93.25 119 LEU A C 1
ATOM 905 O O . LEU A 1 119 ? -5.102 2.171 17.575 1.00 93.25 119 LEU A O 1
ATOM 909 N N . GLY A 1 120 ? -7.238 2.707 17.996 1.00 91.94 120 GLY A N 1
ATOM 910 C CA . GLY A 1 120 ? -6.931 3.685 19.044 1.00 91.94 120 GLY A CA 1
ATOM 911 C C . GLY A 1 120 ? -6.303 4.961 18.468 1.00 91.94 120 GLY A C 1
ATOM 912 O O . GLY A 1 120 ? -6.151 5.059 17.257 1.00 91.94 120 GLY A O 1
ATOM 913 N N . PRO A 1 121 ? -5.972 5.979 19.277 1.00 89.94 121 PRO A N 1
ATOM 914 C CA . PRO A 1 121 ? -5.516 7.285 18.778 1.00 89.94 121 PRO A CA 1
ATOM 915 C C . PRO A 1 121 ? -4.087 7.283 18.209 1.00 89.94 121 PRO A C 1
ATOM 917 O O . PRO A 1 121 ? -3.783 8.092 17.337 1.00 89.94 121 PRO A O 1
ATOM 920 N N . GLN A 1 122 ? -3.223 6.381 18.679 1.00 92.94 122 GLN A N 1
ATOM 921 C CA . GLN A 1 122 ? -1.811 6.288 18.288 1.00 92.94 122 GLN A CA 1
ATOM 922 C C . GLN A 1 122 ? -1.447 4.831 17.965 1.00 92.94 122 GLN A C 1
ATOM 924 O O . GLN A 1 122 ? -0.802 4.165 18.778 1.00 92.94 122 GLN A O 1
ATOM 929 N N . PRO A 1 123 ? -1.900 4.291 16.820 1.00 95.88 123 PRO A N 1
ATOM 930 C CA . PRO A 1 123 ? -1.533 2.937 16.438 1.00 95.88 123 PRO A CA 1
ATOM 931 C C . PRO A 1 123 ? -0.035 2.834 16.160 1.00 95.88 123 PRO A C 1
ATOM 933 O O . PRO A 1 123 ? 0.587 3.773 15.661 1.00 95.88 123 PRO A O 1
ATOM 936 N N . GLN A 1 124 ? 0.527 1.659 16.431 1.00 96.25 124 GLN A N 1
ATOM 937 C CA . GLN A 1 124 ? 1.859 1.315 15.947 1.00 96.25 124 GLN A CA 1
ATOM 938 C C . GLN A 1 124 ? 1.838 1.250 14.419 1.00 96.25 124 GLN A C 1
ATOM 940 O O . GLN A 1 124 ? 0.872 0.762 13.833 1.00 96.25 124 GLN A O 1
ATOM 945 N N . ILE A 1 125 ? 2.883 1.766 13.777 1.00 97.06 125 ILE A N 1
ATOM 946 C CA . ILE A 1 125 ? 3.021 1.739 12.322 1.00 97.06 125 ILE A CA 1
ATOM 947 C C . ILE A 1 125 ? 4.357 1.098 11.996 1.00 97.06 125 ILE A C 1
ATOM 949 O O . ILE A 1 125 ? 5.403 1.577 12.434 1.00 97.06 125 ILE A O 1
ATOM 953 N N . GLU A 1 126 ? 4.311 0.052 11.186 1.00 97.62 126 GLU A N 1
ATOM 954 C CA . GLU A 1 126 ? 5.492 -0.614 10.663 1.00 97.62 126 GLU A CA 1
ATOM 955 C C . GLU A 1 126 ? 5.425 -0.621 9.137 1.00 97.62 126 GLU A C 1
ATOM 957 O O . GLU A 1 126 ? 4.369 -0.846 8.546 1.00 97.62 126 GLU A O 1
ATOM 962 N N . PHE A 1 127 ? 6.563 -0.381 8.495 1.00 97.62 127 PHE A N 1
ATOM 963 C CA . PHE A 1 127 ? 6.699 -0.461 7.049 1.00 97.62 127 PHE A CA 1
ATOM 964 C C . PHE A 1 127 ? 7.664 -1.575 6.689 1.00 97.62 127 PHE A C 1
ATOM 966 O O . PHE A 1 127 ? 8.730 -1.693 7.288 1.00 97.62 127 PHE A O 1
ATOM 973 N N . ARG A 1 128 ? 7.324 -2.334 5.650 1.00 97.81 128 ARG A N 1
ATOM 974 C CA . ARG A 1 128 ? 8.223 -3.304 5.026 1.00 97.81 128 ARG A CA 1
ATOM 975 C C . ARG A 1 128 ? 8.214 -3.085 3.529 1.00 97.81 128 ARG A C 1
ATOM 977 O O . ARG A 1 128 ? 7.155 -2.939 2.925 1.00 97.81 128 ARG A O 1
ATOM 984 N N . ALA A 1 129 ? 9.389 -3.076 2.923 1.00 96.31 129 ALA A N 1
ATOM 985 C CA . ALA A 1 129 ? 9.523 -2.942 1.483 1.00 96.31 129 ALA A CA 1
ATOM 986 C C . ALA A 1 129 ? 10.501 -3.979 0.945 1.00 96.31 129 ALA A C 1
ATOM 988 O O . ALA A 1 129 ? 11.428 -4.409 1.633 1.00 96.31 129 ALA A O 1
ATOM 989 N N . GLY A 1 130 ? 10.266 -4.403 -0.290 1.00 93.94 130 GLY A N 1
ATOM 990 C CA . GLY A 1 130 ? 11.120 -5.355 -0.986 1.00 93.94 130 GLY A CA 1
ATOM 991 C C . GLY A 1 130 ? 11.435 -4.874 -2.388 1.00 93.94 130 GLY A C 1
ATOM 992 O O . GLY A 1 130 ? 10.716 -4.054 -2.944 1.00 93.94 130 GLY A O 1
ATOM 993 N N . LEU A 1 131 ? 12.509 -5.401 -2.963 1.00 91.62 131 LEU A N 1
ATOM 994 C CA . LEU A 1 131 ? 12.831 -5.244 -4.374 1.00 91.62 131 LEU A CA 1
ATOM 995 C C . LEU A 1 131 ? 12.855 -6.640 -4.984 1.00 91.62 131 LEU A C 1
ATOM 997 O O . LEU A 1 131 ? 13.622 -7.495 -4.535 1.00 91.62 131 LEU A O 1
ATOM 1001 N N . PHE A 1 132 ? 12.009 -6.874 -5.979 1.00 89.12 132 PHE A N 1
ATOM 1002 C CA . PHE A 1 132 ? 11.914 -8.162 -6.654 1.00 89.12 132 PHE A CA 1
ATOM 1003 C C . PHE A 1 132 ? 12.213 -7.988 -8.131 1.00 89.12 132 PHE A C 1
ATOM 1005 O O . PHE A 1 132 ? 11.519 -7.246 -8.819 1.00 89.12 132 PHE A O 1
ATOM 1012 N N . THR A 1 133 ? 13.204 -8.722 -8.619 1.00 84.19 133 THR A N 1
ATOM 1013 C CA . THR A 1 133 ? 13.423 -8.942 -10.047 1.00 84.19 133 THR A CA 1
ATOM 1014 C C . THR A 1 133 ? 12.863 -10.309 -10.416 1.00 84.19 133 THR A C 1
ATOM 1016 O O . THR A 1 133 ? 12.967 -11.275 -9.651 1.00 84.19 133 THR A O 1
ATOM 1019 N N . VAL A 1 134 ? 12.207 -10.396 -11.570 1.00 77.94 134 VAL A N 1
ATOM 1020 C CA . VAL A 1 134 ? 11.587 -11.642 -12.032 1.00 77.94 134 VAL A CA 1
ATOM 1021 C C . VAL A 1 134 ? 12.382 -12.165 -13.224 1.00 77.94 134 VAL A C 1
ATOM 1023 O O . VAL A 1 134 ? 12.496 -11.455 -14.218 1.00 77.94 134 VAL A O 1
ATOM 1026 N N . PRO A 1 135 ? 12.930 -13.396 -13.175 1.00 78.00 135 PRO A N 1
ATOM 1027 C CA . PRO A 1 135 ? 13.673 -13.953 -14.301 1.00 78.00 135 PRO A CA 1
ATOM 1028 C C . PRO A 1 135 ? 12.858 -13.905 -15.597 1.00 78.00 135 PRO A C 1
ATOM 1030 O O . PRO A 1 135 ? 11.714 -14.357 -15.634 1.00 78.00 135 PRO A O 1
ATOM 1033 N N . GLY A 1 136 ? 13.450 -13.356 -16.658 1.00 73.62 136 GLY A N 1
ATOM 1034 C CA . GLY A 1 136 ? 12.798 -13.207 -17.963 1.00 73.62 136 GLY A CA 1
ATOM 1035 C C . GLY A 1 136 ? 11.881 -11.986 -18.097 1.00 73.62 136 GLY A C 1
ATOM 1036 O O . GLY A 1 136 ? 11.463 -11.689 -19.212 1.00 73.62 136 GLY A O 1
ATOM 1037 N N . VAL A 1 137 ? 11.618 -11.248 -17.014 1.00 73.25 137 VAL A N 1
ATOM 1038 C CA . VAL A 1 137 ? 10.965 -9.935 -17.056 1.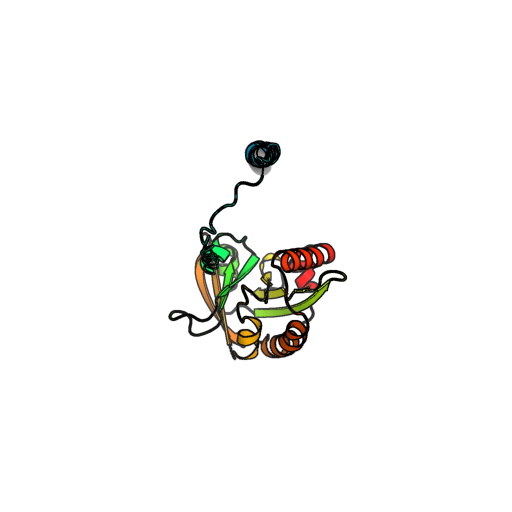00 73.25 137 VAL A CA 1
ATOM 1039 C C . VAL A 1 137 ? 12.033 -8.888 -16.763 1.00 73.25 137 VAL A C 1
ATOM 1041 O O . VAL A 1 137 ? 12.676 -8.934 -15.717 1.00 73.25 137 VAL A O 1
ATOM 1044 N N . LYS A 1 138 ? 12.240 -7.937 -17.676 1.00 70.94 138 LYS A N 1
ATOM 1045 C CA . LYS A 1 138 ? 13.190 -6.824 -17.488 1.00 70.94 138 LYS A CA 1
ATOM 1046 C C . LYS A 1 138 ? 12.581 -5.745 -16.587 1.00 70.94 138 LYS A C 1
ATOM 1048 O O . LYS A 1 138 ? 12.458 -4.589 -16.979 1.00 70.94 138 LYS A O 1
ATOM 1053 N N . ALA A 1 139 ? 12.089 -6.172 -15.427 1.00 72.06 139 ALA A N 1
ATOM 1054 C CA . ALA A 1 139 ? 11.360 -5.339 -14.497 1.00 72.06 139 ALA A CA 1
ATOM 1055 C C . ALA A 1 139 ? 11.707 -5.675 -13.052 1.00 72.06 139 ALA A C 1
ATOM 1057 O O . ALA A 1 139 ? 11.590 -6.825 -12.611 1.00 72.06 139 ALA A O 1
ATOM 1058 N N . ALA A 1 140 ? 12.028 -4.629 -12.297 1.00 78.00 140 ALA A N 1
ATOM 1059 C CA . ALA A 1 140 ? 12.080 -4.670 -10.852 1.00 78.00 140 ALA A CA 1
ATOM 1060 C C . ALA A 1 140 ? 10.785 -4.087 -10.268 1.00 78.00 140 ALA A C 1
ATOM 1062 O O . ALA A 1 140 ? 10.406 -2.962 -10.580 1.00 78.00 140 ALA A O 1
ATOM 1063 N N . VAL A 1 141 ? 10.108 -4.834 -9.398 1.00 86.75 141 VAL A N 1
ATOM 1064 C CA . VAL A 1 141 ? 8.914 -4.356 -8.689 1.00 86.75 141 VAL A CA 1
ATOM 1065 C C . VAL A 1 141 ? 9.217 -4.127 -7.220 1.00 86.75 141 VAL A C 1
ATOM 1067 O O . VAL A 1 141 ? 9.895 -4.929 -6.570 1.00 86.75 141 VAL A O 1
ATOM 1070 N N . VAL A 1 142 ? 8.681 -3.027 -6.698 1.00 91.00 142 VAL A N 1
ATOM 1071 C CA . VAL A 1 142 ? 8.887 -2.603 -5.316 1.00 91.00 142 VAL A CA 1
ATOM 1072 C C . VAL A 1 142 ? 7.548 -2.602 -4.579 1.00 91.00 142 VAL A C 1
ATOM 1074 O O . VAL A 1 142 ? 6.831 -1.596 -4.607 1.00 91.00 142 VAL A O 1
ATOM 1077 N N . PRO A 1 143 ? 7.158 -3.720 -3.942 1.00 94.00 143 PRO A N 1
ATOM 1078 C CA . PRO A 1 143 ? 6.065 -3.702 -2.985 1.00 94.00 143 PRO A CA 1
ATOM 1079 C C . PRO A 1 143 ? 6.477 -2.924 -1.736 1.00 94.00 143 PRO A C 1
ATOM 1081 O O . PRO A 1 143 ? 7.559 -3.133 -1.180 1.00 94.00 143 PRO A O 1
ATOM 1084 N N . ILE A 1 144 ? 5.575 -2.066 -1.277 1.00 96.19 144 ILE A N 1
ATOM 1085 C CA . ILE A 1 144 ? 5.657 -1.342 -0.015 1.00 96.19 144 ILE A CA 1
ATOM 1086 C C . ILE A 1 144 ? 4.415 -1.721 0.780 1.00 96.19 144 ILE A C 1
ATOM 1088 O O . ILE A 1 144 ? 3.290 -1.433 0.378 1.00 96.19 144 ILE A O 1
ATOM 1092 N N . LEU A 1 145 ? 4.621 -2.386 1.904 1.00 97.75 145 LEU A N 1
ATOM 1093 C CA . LEU A 1 145 ? 3.565 -2.800 2.809 1.00 97.75 145 LEU A CA 1
ATOM 1094 C C . LEU A 1 145 ? 3.633 -1.948 4.071 1.00 97.75 145 LEU A C 1
ATOM 1096 O O . LEU A 1 145 ? 4.719 -1.650 4.572 1.00 97.75 145 LEU A O 1
ATOM 1100 N N . VAL A 1 146 ? 2.469 -1.595 4.599 1.00 97.88 146 VAL A N 1
ATOM 1101 C CA . VAL A 1 146 ? 2.334 -0.903 5.879 1.00 97.88 146 VAL A CA 1
ATOM 1102 C C . VAL A 1 146 ? 1.387 -1.684 6.777 1.00 97.88 146 VAL A C 1
ATOM 1104 O O . VAL A 1 146 ? 0.274 -2.005 6.368 1.00 97.88 146 VAL A O 1
ATOM 1107 N N . CYS A 1 147 ? 1.826 -1.996 7.992 1.00 97.69 147 CYS A N 1
ATOM 1108 C CA . CYS A 1 147 ? 0.972 -2.523 9.047 1.00 97.69 147 CYS A CA 1
ATOM 1109 C C . CYS A 1 147 ? 0.608 -1.385 9.997 1.00 97.69 147 CYS A C 1
ATOM 1111 O O . CYS A 1 147 ? 1.496 -0.673 10.470 1.00 97.69 147 CYS A O 1
ATOM 1113 N N . ILE A 1 148 ? -0.686 -1.200 10.260 1.00 97.25 148 ILE A N 1
ATOM 1114 C CA . ILE A 1 148 ? -1.198 -0.149 11.148 1.00 97.25 148 ILE A CA 1
ATOM 1115 C C . ILE A 1 148 ? -1.969 -0.818 12.285 1.00 97.25 148 ILE A C 1
ATOM 1117 O O . ILE A 1 148 ? -3.063 -1.329 12.069 1.00 97.25 148 ILE A O 1
ATOM 1121 N N . GLY A 1 149 ? -1.413 -0.794 13.494 1.00 95.75 149 GLY A N 1
ATOM 1122 C CA . GLY A 1 149 ? -1.933 -1.511 14.659 1.00 95.75 149 GLY A CA 1
ATOM 1123 C C . GLY A 1 149 ? -1.300 -2.900 14.838 1.00 95.75 149 GLY A C 1
ATOM 1124 O O . GLY A 1 149 ? -0.152 -3.095 14.437 1.00 95.75 149 GLY A O 1
ATOM 1125 N N . PRO A 1 150 ? -2.014 -3.856 15.468 1.00 94.00 150 PRO A N 1
ATOM 1126 C CA . PRO A 1 150 ? -1.532 -5.224 15.677 1.00 94.00 150 PRO A CA 1
ATOM 1127 C C . PRO A 1 150 ? -1.115 -5.921 14.375 1.00 94.00 150 PRO A C 1
ATOM 1129 O O . PRO A 1 150 ? -1.771 -5.736 13.348 1.00 94.00 150 PRO A O 1
ATOM 1132 N N . GLU A 1 151 ? -0.063 -6.750 14.432 1.00 93.75 151 GLU A N 1
ATOM 1133 C CA . GLU A 1 151 ? 0.456 -7.521 13.289 1.00 93.75 151 GLU A CA 1
ATOM 1134 C C . GLU A 1 151 ? -0.534 -8.632 12.885 1.00 93.75 151 GLU A C 1
ATOM 1136 O O . GLU A 1 151 ? -0.404 -9.794 13.268 1.00 93.75 151 GLU A O 1
ATOM 1141 N N . GLU A 1 152 ? -1.553 -8.258 12.113 1.00 92.69 152 GLU A N 1
ATOM 1142 C CA . GLU A 1 152 ? -2.641 -9.128 11.669 1.00 92.69 152 GLU A CA 1
ATOM 1143 C C . GLU A 1 152 ? -2.994 -8.850 10.203 1.00 92.69 152 GLU A C 1
ATOM 1145 O O . GLU A 1 152 ? -2.845 -7.734 9.706 1.00 92.69 152 GLU A O 1
ATOM 1150 N N . ALA A 1 153 ? -3.533 -9.853 9.504 1.00 89.38 153 ALA A N 1
ATOM 1151 C CA . ALA A 1 153 ? -3.839 -9.750 8.075 1.00 89.38 153 ALA A CA 1
ATOM 1152 C C . ALA A 1 153 ? -4.785 -8.584 7.721 1.00 89.38 153 ALA A C 1
ATOM 1154 O O . ALA A 1 153 ? -4.652 -8.004 6.647 1.00 89.38 153 ALA A O 1
ATOM 1155 N N . GLY A 1 154 ? -5.710 -8.218 8.617 1.00 92.81 154 GLY A N 1
ATOM 1156 C CA . GLY A 1 154 ? -6.647 -7.103 8.417 1.00 92.81 154 GLY A CA 1
ATOM 1157 C C . GLY A 1 154 ? -6.034 -5.705 8.573 1.00 92.81 154 GLY A C 1
ATOM 1158 O O . GLY A 1 154 ? -6.692 -4.722 8.242 1.00 92.81 154 GLY A O 1
ATOM 1159 N N . ASN A 1 155 ? -4.791 -5.618 9.054 1.00 95.75 155 ASN A N 1
ATOM 1160 C CA . ASN A 1 155 ? -4.089 -4.366 9.336 1.00 95.75 155 ASN A CA 1
ATOM 1161 C C . ASN A 1 155 ? -2.918 -4.102 8.384 1.00 95.75 155 ASN A C 1
ATOM 1163 O O . ASN A 1 155 ? -2.237 -3.088 8.538 1.00 95.75 155 ASN A O 1
ATOM 1167 N N . VAL A 1 156 ? -2.679 -4.993 7.416 1.00 97.19 156 VAL A N 1
ATOM 1168 C CA . VAL A 1 156 ? -1.632 -4.839 6.403 1.00 97.19 156 VAL A CA 1
ATOM 1169 C C . VAL A 1 156 ? -2.224 -4.273 5.122 1.00 97.19 156 VAL A C 1
ATOM 1171 O O . VAL A 1 156 ? -3.154 -4.837 4.545 1.00 97.19 156 VAL A O 1
ATOM 1174 N N . TYR A 1 157 ? -1.631 -3.179 4.659 1.00 97.62 157 TYR A N 1
ATOM 1175 C CA . TYR A 1 157 ? -2.022 -2.480 3.448 1.00 97.62 157 TYR A CA 1
ATOM 1176 C C . TYR A 1 157 ? -0.871 -2.465 2.454 1.00 97.62 157 TYR A C 1
ATOM 1178 O O . TYR A 1 157 ? 0.285 -2.271 2.832 1.00 97.62 157 TYR A O 1
ATOM 1186 N N . GLU A 1 158 ? -1.189 -2.659 1.179 1.00 96.50 158 GLU A N 1
ATOM 1187 C CA . GLU A 1 158 ? -0.191 -2.764 0.116 1.00 96.50 158 GLU A CA 1
ATOM 1188 C C . GLU A 1 158 ? -0.214 -1.587 -0.854 1.00 96.50 158 GLU A C 1
ATOM 1190 O O . GLU A 1 158 ? -1.261 -1.206 -1.366 1.00 96.50 158 GLU A O 1
ATOM 1195 N N . ALA A 1 159 ? 0.966 -1.070 -1.172 1.00 95.25 159 ALA A N 1
ATOM 1196 C CA . ALA A 1 159 ? 1.215 -0.172 -2.285 1.00 95.25 159 ALA A CA 1
ATOM 1197 C C . ALA A 1 159 ? 2.356 -0.733 -3.139 1.00 95.25 159 ALA A C 1
ATOM 1199 O O . ALA A 1 159 ? 3.191 -1.507 -2.671 1.00 95.25 159 ALA A O 1
ATOM 1200 N N . TRP A 1 160 ? 2.407 -0.334 -4.403 1.00 91.69 160 TRP A N 1
ATOM 1201 C CA . TRP A 1 160 ? 3.461 -0.754 -5.319 1.00 91.69 160 TRP A CA 1
ATOM 1202 C C . TRP A 1 160 ? 4.080 0.471 -5.973 1.00 91.69 160 TRP A C 1
ATOM 1204 O O . TRP A 1 160 ? 3.349 1.302 -6.513 1.00 91.69 160 TRP A O 1
ATOM 1214 N N . ALA A 1 161 ? 5.410 0.578 -5.943 1.00 87.31 161 ALA A N 1
ATOM 1215 C CA . ALA A 1 161 ? 6.093 1.611 -6.707 1.00 87.31 161 ALA A CA 1
ATOM 1216 C C . ALA A 1 161 ? 6.259 1.153 -8.156 1.00 87.31 161 ALA A C 1
ATOM 1218 O O . ALA A 1 161 ? 6.880 0.122 -8.421 1.00 87.31 161 ALA A O 1
ATOM 1219 N N . ASN A 1 162 ? 5.670 1.920 -9.072 1.00 75.19 162 ASN A N 1
ATOM 1220 C CA . ASN A 1 162 ? 5.742 1.690 -10.506 1.00 75.19 162 ASN A CA 1
ATOM 1221 C C . ASN A 1 162 ? 6.577 2.799 -11.162 1.00 75.19 162 ASN A C 1
ATOM 1223 O O . ASN A 1 162 ? 6.045 3.853 -11.498 1.00 75.19 162 ASN A O 1
ATOM 1227 N N . GLU A 1 163 ? 7.879 2.574 -11.326 1.00 66.44 163 GLU A N 1
ATOM 1228 C CA . GLU A 1 163 ? 8.759 3.504 -12.044 1.00 66.44 163 GLU A CA 1
ATOM 1229 C C . GLU A 1 163 ? 8.954 3.019 -13.491 1.00 66.44 163 GLU A C 1
ATOM 1231 O O . GLU A 1 163 ? 9.943 2.371 -13.826 1.00 66.44 163 GLU A O 1
ATOM 1236 N N . CYS A 1 164 ? 7.964 3.285 -14.353 1.00 57.34 164 CYS A N 1
ATOM 1237 C CA . CYS A 1 164 ? 8.023 3.000 -15.794 1.00 57.34 164 CYS A CA 1
ATOM 1238 C C . CYS A 1 164 ? 8.368 4.273 -16.599 1.00 57.34 164 CYS A C 1
ATOM 1240 O O . CYS A 1 164 ? 7.714 5.300 -16.404 1.00 57.34 164 CYS A O 1
ATOM 1242 N N . PRO A 1 165 ? 9.312 4.243 -17.560 1.00 43.84 165 PRO A N 1
ATOM 1243 C CA . PRO A 1 165 ? 9.636 5.400 -18.402 1.00 43.84 165 PRO A CA 1
ATOM 1244 C C . PRO A 1 165 ? 8.492 5.694 -19.378 1.00 43.84 165 PRO A C 1
ATOM 1246 O O . PRO A 1 165 ? 8.307 4.994 -20.368 1.00 43.84 165 PRO A O 1
ATOM 1249 N N . GLY A 1 166 ? 7.686 6.701 -19.054 1.00 47.53 166 GLY A N 1
ATOM 1250 C CA . GLY A 1 166 ? 6.433 7.028 -19.748 1.00 47.53 166 GLY A CA 1
ATOM 1251 C C . GLY A 1 166 ? 5.253 7.267 -18.801 1.00 47.53 166 GLY A C 1
ATOM 1252 O O . GLY A 1 166 ? 4.261 7.847 -19.223 1.00 47.53 166 GLY A O 1
ATOM 1253 N N . GLY A 1 167 ? 5.396 6.880 -17.529 1.00 45.62 167 GLY A N 1
ATOM 1254 C CA . GLY A 1 167 ? 4.456 7.174 -16.440 1.00 45.62 167 GLY A CA 1
ATOM 1255 C C . GLY A 1 167 ? 5.151 7.215 -15.075 1.00 45.62 167 GLY A C 1
ATOM 1256 O O . GLY A 1 167 ? 4.616 6.760 -14.066 1.00 45.62 167 GLY A O 1
ATOM 1257 N N . ALA A 1 168 ? 6.420 7.640 -15.050 1.00 51.62 168 ALA A N 1
ATOM 1258 C CA . ALA A 1 168 ? 7.257 7.574 -13.859 1.00 51.62 168 ALA A CA 1
ATOM 1259 C C . ALA A 1 168 ? 6.826 8.655 -12.867 1.00 51.62 168 ALA A C 1
ATOM 1261 O O . ALA A 1 168 ? 7.356 9.764 -12.845 1.00 51.62 168 ALA A O 1
ATOM 1262 N N . THR A 1 169 ? 5.873 8.295 -12.014 1.00 60.53 169 THR A N 1
ATOM 1263 C CA . THR A 1 169 ? 5.720 8.891 -10.691 1.00 60.53 169 THR A CA 1
ATOM 1264 C C . THR A 1 169 ? 7.092 8.785 -10.001 1.00 60.53 169 THR A C 1
ATOM 1266 O O . THR A 1 169 ? 7.536 7.654 -9.791 1.00 60.53 169 THR A O 1
ATOM 1269 N N . PRO A 1 170 ? 7.785 9.889 -9.646 1.00 80.31 170 PRO A N 1
ATOM 1270 C CA . PRO A 1 170 ? 9.110 9.875 -9.001 1.00 80.31 170 PRO A CA 1
ATOM 1271 C C . PRO A 1 170 ? 9.019 9.436 -7.528 1.00 80.31 170 PRO A C 1
ATOM 1273 O O . PRO A 1 170 ? 9.501 10.093 -6.602 1.00 80.31 170 PRO A O 1
ATOM 1276 N N . LEU A 1 171 ? 8.324 8.328 -7.288 1.00 88.88 171 LEU A N 1
ATOM 1277 C CA . LEU A 1 171 ? 7.912 7.864 -5.978 1.00 88.88 171 LEU A CA 1
ATOM 1278 C C . LEU A 1 171 ? 9.121 7.486 -5.130 1.00 88.88 171 LEU A C 1
ATOM 1280 O O . LEU A 1 171 ? 9.216 7.926 -3.984 1.00 88.88 171 LEU A O 1
ATOM 1284 N N . LEU A 1 172 ? 10.057 6.702 -5.673 1.00 89.94 172 LEU A N 1
ATOM 1285 C CA . LEU A 1 172 ? 11.254 6.313 -4.936 1.00 89.94 172 LEU A CA 1
ATOM 1286 C C . LEU A 1 172 ? 12.138 7.534 -4.658 1.00 89.94 172 LEU A C 1
ATOM 1288 O O . LEU A 1 172 ? 12.732 7.611 -3.585 1.00 89.94 172 LEU A O 1
ATOM 1292 N N . GLN A 1 173 ? 12.175 8.522 -5.559 1.00 90.62 173 GLN A N 1
ATOM 1293 C CA . GLN A 1 173 ? 12.903 9.776 -5.342 1.00 90.62 173 GLN A CA 1
ATOM 1294 C C . GLN A 1 173 ? 12.306 10.604 -4.195 1.00 90.62 173 GLN A C 1
ATOM 1296 O O . GLN A 1 173 ? 13.045 11.081 -3.325 1.00 90.62 173 GLN A O 1
ATOM 1301 N N . HIS A 1 174 ? 10.979 10.722 -4.128 1.00 93.19 174 HIS A N 1
ATOM 1302 C CA . HIS A 1 174 ? 10.308 11.355 -2.992 1.00 93.19 174 HIS A CA 1
ATOM 1303 C C . HIS A 1 174 ? 10.509 10.565 -1.694 1.00 93.19 174 HIS A C 1
ATOM 1305 O O . HIS A 1 174 ? 10.890 11.142 -0.676 1.00 93.19 174 HIS A O 1
ATOM 1311 N N . LEU A 1 175 ? 10.340 9.239 -1.724 1.00 94.81 175 LEU A N 1
ATOM 1312 C CA . LEU A 1 175 ? 10.585 8.380 -0.562 1.00 94.81 175 LEU A CA 1
ATOM 1313 C C . LEU A 1 175 ? 12.031 8.474 -0.067 1.00 94.81 175 LEU A C 1
ATOM 1315 O O . LEU A 1 175 ? 12.256 8.422 1.136 1.00 94.81 175 LEU A O 1
ATOM 1319 N N . ALA A 1 176 ? 13.007 8.633 -0.960 1.00 94.81 176 ALA A N 1
ATOM 1320 C CA . ALA A 1 176 ? 14.419 8.754 -0.613 1.00 94.81 176 ALA A CA 1
ATOM 1321 C C . ALA A 1 176 ? 14.767 10.085 0.073 1.00 94.81 176 ALA A C 1
ATOM 1323 O O . ALA A 1 176 ? 15.748 10.150 0.816 1.00 94.81 176 ALA A O 1
ATOM 1324 N N . THR A 1 177 ? 14.002 11.146 -0.183 1.00 95.12 177 THR A N 1
ATOM 1325 C CA . THR A 1 177 ? 14.345 12.514 0.242 1.00 95.12 177 THR A CA 1
ATOM 1326 C C . THR A 1 177 ? 13.461 13.040 1.367 1.00 95.12 177 THR A C 1
ATOM 1328 O O . THR A 1 177 ? 13.919 13.846 2.176 1.00 95.12 177 THR A O 1
ATOM 1331 N N . GLN A 1 178 ? 12.217 12.572 1.472 1.00 95.94 178 GLN A N 1
ATOM 1332 C CA . GLN A 1 178 ? 11.250 13.125 2.412 1.00 95.94 178 GLN A CA 1
ATOM 1333 C C . GLN A 1 178 ? 11.445 12.582 3.846 1.00 95.94 178 GLN A C 1
ATOM 1335 O O . GLN A 1 178 ? 11.373 11.366 4.043 1.00 95.94 178 GLN A O 1
ATOM 1340 N N . PRO A 1 179 ? 11.635 13.435 4.877 1.00 96.81 179 PRO A N 1
ATOM 1341 C CA . PRO A 1 179 ? 11.869 13.034 6.279 1.00 96.81 179 PRO A CA 1
ATOM 1342 C C . PRO A 1 179 ? 10.7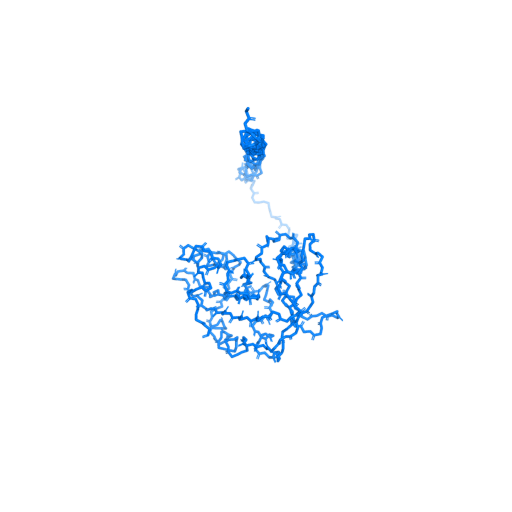01 12.305 6.944 1.00 96.81 179 PRO A C 1
ATOM 1344 O O . PRO A 1 179 ? 10.904 11.455 7.812 1.00 96.81 179 PRO A O 1
ATOM 1347 N N . ARG A 1 180 ? 9.476 12.646 6.554 1.00 97.00 180 ARG A N 1
ATOM 1348 C CA . ARG A 1 180 ? 8.243 12.171 7.183 1.00 97.00 180 ARG A CA 1
ATOM 1349 C C . ARG A 1 180 ? 7.281 11.648 6.134 1.00 97.00 180 ARG A C 1
ATOM 1351 O O . ARG A 1 180 ? 7.350 12.079 4.993 1.00 97.00 180 ARG A O 1
ATOM 1358 N N . LEU A 1 181 ? 6.379 10.757 6.514 1.00 96.56 181 LEU A N 1
ATOM 1359 C CA . LEU A 1 181 ? 5.273 10.314 5.671 1.00 96.56 181 LEU A CA 1
ATOM 1360 C C . LEU A 1 181 ? 3.955 10.574 6.388 1.00 96.56 181 LEU A C 1
ATOM 1362 O O . LEU A 1 181 ? 3.815 10.253 7.569 1.00 96.56 181 LEU A O 1
ATOM 1366 N N . THR A 1 182 ? 2.999 11.127 5.649 1.00 97.50 182 THR A N 1
ATOM 1367 C CA . THR A 1 182 ? 1.619 11.291 6.100 1.00 97.50 182 THR A CA 1
ATOM 1368 C C . THR A 1 182 ? 0.780 10.162 5.528 1.00 97.50 182 THR A C 1
ATOM 1370 O O . THR A 1 182 ? 0.750 9.952 4.312 1.00 97.50 182 THR A O 1
ATOM 1373 N N . LEU A 1 183 ? 0.097 9.432 6.402 1.00 97.81 183 LEU A N 1
ATOM 1374 C CA . LEU A 1 183 ? -0.864 8.402 6.038 1.00 97.81 183 LEU A CA 1
ATOM 1375 C C . LEU A 1 183 ? -2.264 8.989 6.178 1.00 97.81 183 LEU A C 1
ATOM 1377 O O . LEU A 1 183 ? -2.645 9.401 7.272 1.00 97.81 183 LEU A O 1
ATOM 1381 N N . TYR A 1 184 ? -3.040 8.985 5.100 1.00 97.94 184 TYR A N 1
ATOM 1382 C CA . TYR A 1 184 ? -4.449 9.366 5.116 1.00 97.94 184 TYR A CA 1
ATOM 1383 C C . TYR A 1 184 ? -5.310 8.104 5.108 1.00 97.94 184 TYR A C 1
ATOM 1385 O O . TYR A 1 184 ? -5.396 7.398 4.100 1.00 97.94 184 TYR A O 1
ATOM 1393 N N . LEU A 1 185 ? -5.941 7.807 6.241 1.00 98.00 185 LEU A N 1
ATOM 1394 C CA . LEU A 1 185 ? -6.739 6.605 6.446 1.00 98.00 185 LEU A CA 1
ATOM 1395 C C . LEU A 1 185 ? -8.173 6.853 5.989 1.00 98.00 185 LEU A C 1
ATOM 1397 O O . LEU A 1 185 ? -8.907 7.633 6.599 1.00 98.00 185 LEU A O 1
ATOM 1401 N N . HIS A 1 186 ? -8.568 6.173 4.919 1.00 98.38 186 HIS A N 1
ATOM 1402 C CA . HIS A 1 186 ? -9.891 6.278 4.329 1.00 98.38 186 HIS A CA 1
ATOM 1403 C C . HIS A 1 186 ? -10.716 5.036 4.663 1.00 98.38 186 HIS A C 1
ATOM 1405 O O . HIS A 1 186 ? -10.399 3.932 4.211 1.00 98.38 186 HIS A O 1
ATOM 1411 N N . GLY A 1 187 ? -11.775 5.236 5.445 1.00 96.75 187 GLY A N 1
ATOM 1412 C CA . GLY A 1 187 ? -12.787 4.231 5.767 1.00 96.75 187 GLY A CA 1
ATOM 1413 C C . GLY A 1 187 ? -13.812 4.109 4.647 1.00 96.75 187 GLY A C 1
ATOM 1414 O O . GLY A 1 187 ? -13.545 4.515 3.520 1.00 96.75 187 GLY A O 1
ATOM 1415 N N . ASP A 1 188 ? -14.995 3.570 4.915 1.00 95.06 188 ASP A N 1
ATOM 1416 C CA . ASP A 1 188 ? -16.009 3.246 3.907 1.00 95.06 188 ASP A CA 1
ATOM 1417 C C . ASP A 1 188 ? -16.381 4.437 2.999 1.00 95.06 188 ASP A C 1
ATOM 1419 O O . ASP A 1 188 ? -16.287 5.607 3.374 1.00 95.06 188 ASP A O 1
ATOM 1423 N N . SER A 1 189 ? -16.725 4.140 1.740 1.00 92.88 189 SER A N 1
ATOM 1424 C CA . SER A 1 189 ? -16.965 5.146 0.682 1.00 92.88 189 SER A CA 1
ATOM 1425 C C . SER A 1 189 ? -15.801 6.119 0.418 1.00 92.88 189 SER A C 1
ATOM 1427 O O . SER A 1 189 ? -15.997 7.205 -0.121 1.00 92.88 189 SER A O 1
ATOM 1429 N N . CYS A 1 190 ? -14.577 5.729 0.780 1.00 95.19 190 CYS A N 1
ATOM 1430 C CA . CYS A 1 190 ? -13.363 6.547 0.726 1.00 95.19 190 CYS A CA 1
ATOM 1431 C C . CYS A 1 190 ? -13.484 7.877 1.474 1.00 95.19 190 CYS A C 1
ATOM 1433 O O . CYS A 1 190 ? -12.904 8.878 1.051 1.00 95.19 190 CYS A O 1
ATOM 1435 N N . ARG A 1 191 ? -14.221 7.900 2.589 1.00 96.25 191 ARG A N 1
ATOM 1436 C CA . ARG A 1 191 ? -14.208 9.042 3.505 1.00 96.25 191 ARG A CA 1
ATOM 1437 C C . ARG A 1 191 ? -12.902 9.042 4.294 1.00 96.25 191 ARG A C 1
ATOM 1439 O O . ARG A 1 191 ? -12.524 8.011 4.843 1.00 96.25 191 ARG A O 1
ATOM 1446 N N . LEU A 1 192 ? -12.241 10.194 4.375 1.00 97.00 192 LEU A N 1
ATOM 1447 C CA . LEU A 1 192 ? -11.098 10.385 5.264 1.00 97.00 192 LEU A CA 1
ATOM 1448 C C . LEU A 1 192 ? -11.559 10.302 6.726 1.00 97.00 192 LEU A C 1
ATOM 1450 O O . LEU A 1 192 ? -12.386 11.101 7.155 1.00 97.00 192 LEU A O 1
ATOM 1454 N N . GLU A 1 193 ? -11.010 9.352 7.479 1.00 96.50 193 GLU A N 1
ATOM 1455 C CA . GLU A 1 193 ? -11.320 9.155 8.902 1.00 96.50 193 GLU A CA 1
ATOM 1456 C C . GLU A 1 193 ? -10.233 9.751 9.797 1.00 96.50 193 GLU A C 1
ATOM 1458 O O . GLU A 1 193 ? -10.510 10.243 10.891 1.00 96.50 193 GLU A O 1
ATOM 1463 N N . ARG A 1 194 ? -8.969 9.671 9.357 1.00 95.56 194 ARG A N 1
ATOM 1464 C CA . ARG A 1 194 ? -7.818 10.128 10.138 1.00 95.56 194 ARG A CA 1
ATOM 1465 C C . ARG A 1 194 ? -6.585 10.348 9.271 1.00 95.56 194 ARG A C 1
ATOM 1467 O O . ARG A 1 194 ? -6.378 9.622 8.304 1.00 95.56 194 ARG A O 1
ATOM 1474 N N . SER A 1 195 ? -5.721 11.259 9.705 1.00 96.69 195 SER A N 1
ATOM 1475 C CA . SER A 1 195 ? -4.354 11.398 9.201 1.00 96.69 195 SER A CA 1
ATOM 1476 C C . SER A 1 195 ? -3.337 11.054 10.289 1.00 96.69 195 SER A C 1
ATOM 1478 O O . SER A 1 195 ? -3.554 11.382 11.457 1.00 96.69 195 SER A O 1
ATOM 1480 N N . ILE A 1 196 ? -2.238 10.394 9.923 1.00 96.56 196 ILE A N 1
ATOM 1481 C CA . ILE A 1 196 ? -1.135 10.079 10.840 1.00 96.56 196 ILE A CA 1
ATOM 1482 C C . ILE A 1 196 ? 0.188 10.489 10.203 1.00 96.56 196 ILE A C 1
ATOM 1484 O O . ILE A 1 196 ? 0.514 10.026 9.114 1.00 96.56 196 ILE A O 1
ATOM 1488 N N . ASP A 1 197 ? 0.972 11.296 10.912 1.00 96.44 197 ASP A N 1
ATOM 1489 C CA . ASP A 1 197 ? 2.314 11.687 10.490 1.00 96.44 197 ASP A CA 1
ATOM 1490 C C . ASP A 1 197 ? 3.374 10.873 11.220 1.00 96.44 197 ASP A C 1
ATOM 1492 O O . ASP A 1 197 ? 3.495 10.945 12.444 1.00 96.44 197 ASP A O 1
ATOM 1496 N N . THR A 1 198 ? 4.223 10.183 10.469 1.00 96.31 198 THR A N 1
ATOM 1497 C CA . THR A 1 198 ? 5.314 9.368 11.015 1.00 96.31 198 THR A CA 1
ATOM 1498 C C . THR A 1 198 ? 6.652 9.719 10.367 1.00 96.31 198 THR A C 1
ATOM 1500 O O . THR A 1 198 ? 6.700 10.379 9.326 1.00 96.31 198 THR A O 1
ATOM 1503 N N . ALA A 1 199 ? 7.759 9.323 10.997 1.00 97.12 199 ALA A N 1
ATOM 1504 C CA . ALA A 1 199 ? 9.062 9.345 10.340 1.00 97.12 199 ALA A CA 1
ATOM 1505 C C . ALA A 1 199 ? 9.019 8.445 9.096 1.00 97.12 199 ALA A C 1
ATOM 1507 O O . ALA A 1 199 ? 8.243 7.496 9.048 1.00 97.12 199 ALA A O 1
ATOM 1508 N N . ASN A 1 200 ? 9.832 8.734 8.083 1.00 97.19 200 ASN A N 1
ATOM 1509 C CA . ASN A 1 200 ? 9.910 7.904 6.885 1.00 97.19 200 ASN A CA 1
ATOM 1510 C C . ASN A 1 200 ? 10.994 6.814 7.043 1.00 97.19 200 ASN A C 1
ATOM 1512 O O . ASN A 1 200 ? 12.165 7.097 6.771 1.00 97.19 200 ASN A O 1
ATOM 1516 N N . PRO A 1 201 ? 10.654 5.567 7.433 1.00 96.31 201 PRO A N 1
ATOM 1517 C CA . PRO A 1 201 ? 11.646 4.493 7.536 1.00 96.31 201 PRO A CA 1
ATOM 1518 C C . PRO A 1 201 ? 12.115 3.989 6.164 1.00 96.31 201 PRO A C 1
ATOM 1520 O O . PRO A 1 201 ? 13.139 3.318 6.065 1.00 96.31 201 PRO A O 1
ATOM 1523 N N . LEU A 1 202 ? 11.394 4.320 5.088 1.00 96.44 202 LEU A N 1
ATOM 1524 C CA . LEU A 1 202 ? 11.670 3.823 3.743 1.00 96.44 202 LEU A CA 1
ATOM 1525 C C . LEU A 1 202 ? 12.799 4.582 3.042 1.00 96.44 202 LEU A C 1
ATOM 1527 O O . LEU A 1 202 ? 13.216 4.152 1.973 1.00 96.44 202 LEU A O 1
ATOM 1531 N N . GLN A 1 203 ? 13.335 5.668 3.612 1.00 96.19 203 GLN A N 1
ATOM 1532 C CA . GLN A 1 203 ? 14.370 6.474 2.950 1.00 96.19 203 GLN A CA 1
ATOM 1533 C C . GLN A 1 203 ? 15.602 5.675 2.540 1.00 96.19 203 GLN A C 1
ATOM 1535 O O . GLN A 1 203 ? 16.050 5.764 1.397 1.00 96.19 203 GLN A O 1
ATOM 1540 N N . ALA A 1 204 ? 16.180 4.923 3.480 1.00 95.38 204 ALA A N 1
ATOM 1541 C CA . ALA A 1 204 ? 17.406 4.171 3.230 1.00 95.38 204 ALA A CA 1
ATOM 1542 C C . ALA A 1 204 ? 17.172 3.096 2.161 1.00 95.38 204 ALA A C 1
ATOM 1544 O O . ALA A 1 204 ? 17.976 2.940 1.240 1.00 95.38 204 ALA A O 1
ATOM 1545 N N . PHE A 1 205 ? 16.029 2.412 2.249 1.00 95.06 205 PHE A N 1
ATOM 1546 C CA . PHE A 1 205 ? 15.596 1.447 1.250 1.00 95.06 205 PHE A CA 1
ATOM 1547 C C . PHE A 1 205 ? 15.402 2.104 -0.125 1.00 95.06 205 PHE A C 1
ATOM 1549 O O . PHE A 1 205 ? 15.979 1.635 -1.102 1.00 95.06 205 PHE A O 1
ATOM 1556 N N . ALA A 1 206 ? 14.663 3.213 -0.207 1.00 93.56 206 ALA A N 1
ATOM 1557 C CA . ALA A 1 206 ? 14.352 3.903 -1.456 1.00 93.56 206 ALA A CA 1
ATOM 1558 C C . ALA A 1 206 ? 15.613 4.424 -2.158 1.00 93.56 206 ALA A C 1
ATOM 1560 O O . ALA A 1 206 ? 15.757 4.233 -3.362 1.00 93.56 206 ALA A O 1
ATOM 1561 N N . LYS A 1 207 ? 16.583 4.976 -1.411 1.00 92.38 207 LYS A N 1
ATOM 1562 C CA . LYS A 1 207 ? 17.898 5.368 -1.955 1.00 92.38 207 LYS A CA 1
ATOM 1563 C C . LYS A 1 207 ? 18.615 4.194 -2.622 1.00 92.38 207 LYS A C 1
ATOM 1565 O O . LYS A 1 207 ? 19.163 4.347 -3.709 1.00 92.38 207 LYS A O 1
ATOM 1570 N N . LYS A 1 208 ? 18.600 3.017 -1.990 1.00 90.69 208 LYS A N 1
ATOM 1571 C CA . LYS A 1 208 ? 19.215 1.801 -2.542 1.00 90.69 208 LYS A CA 1
ATOM 1572 C C . LYS A 1 208 ? 18.432 1.253 -3.741 1.00 90.69 208 LYS A C 1
ATOM 1574 O O . LYS A 1 208 ? 19.035 0.834 -4.728 1.00 90.69 208 LYS A O 1
ATOM 1579 N N . ALA A 1 209 ? 17.103 1.259 -3.656 1.00 89.19 209 ALA A N 1
ATOM 1580 C CA . ALA A 1 209 ? 16.222 0.792 -4.720 1.00 89.19 209 ALA A CA 1
ATOM 1581 C C . ALA A 1 209 ? 16.380 1.647 -5.984 1.00 89.19 209 ALA A C 1
ATOM 1583 O O . ALA A 1 209 ? 16.542 1.074 -7.055 1.00 89.19 209 ALA A O 1
ATOM 1584 N N . LEU A 1 210 ? 16.456 2.979 -5.858 1.00 85.56 210 LEU A N 1
ATOM 1585 C CA . LEU A 1 210 ? 16.701 3.905 -6.974 1.00 85.56 210 LEU A CA 1
ATOM 1586 C C . LEU A 1 210 ? 17.935 3.527 -7.791 1.00 85.56 210 LEU A C 1
ATOM 1588 O O . LEU A 1 210 ? 17.859 3.465 -9.011 1.00 85.56 210 LEU A O 1
ATOM 1592 N N . VAL A 1 211 ? 19.058 3.229 -7.130 1.00 82.69 211 VAL A N 1
ATOM 1593 C CA . VAL A 1 211 ? 20.300 2.831 -7.818 1.00 82.69 211 VAL A CA 1
ATOM 1594 C C . VAL A 1 211 ? 20.105 1.545 -8.620 1.00 82.69 211 VAL A C 1
ATOM 1596 O O . VAL A 1 211 ? 20.660 1.403 -9.704 1.00 82.69 211 VAL A O 1
ATOM 1599 N N . THR A 1 212 ? 19.306 0.612 -8.099 1.00 79.38 212 THR A N 1
ATOM 1600 C CA . THR A 1 212 ? 19.068 -0.678 -8.758 1.00 79.38 212 THR A CA 1
ATOM 1601 C C . THR A 1 212 ? 18.082 -0.538 -9.918 1.00 79.38 212 THR A C 1
ATOM 1603 O O . THR A 1 212 ? 18.325 -1.070 -10.994 1.00 79.38 212 THR A O 1
ATOM 1606 N N . VAL A 1 213 ? 16.998 0.217 -9.720 1.00 76.94 213 VAL A N 1
ATOM 1607 C CA . VAL A 1 213 ? 15.948 0.436 -10.726 1.00 76.94 213 VAL A CA 1
ATOM 1608 C C . VAL A 1 213 ? 16.445 1.325 -11.868 1.00 76.94 213 VAL A C 1
ATOM 1610 O O . VAL A 1 213 ? 16.153 1.037 -13.021 1.00 76.94 213 VAL A O 1
ATOM 1613 N N . ALA A 1 214 ? 17.274 2.339 -11.594 1.00 69.56 214 ALA A N 1
ATOM 1614 C CA . ALA A 1 214 ? 17.878 3.179 -12.634 1.00 69.56 214 ALA A CA 1
ATOM 1615 C C . ALA A 1 214 ? 18.790 2.396 -13.601 1.00 69.56 214 ALA A C 1
ATOM 1617 O O . ALA A 1 214 ? 19.051 2.860 -14.709 1.00 69.56 214 ALA A O 1
ATOM 1618 N N . GLY A 1 215 ? 19.274 1.215 -13.198 1.00 61.16 215 GLY A N 1
ATOM 1619 C CA . GLY A 1 215 ? 20.031 0.309 -14.063 1.00 61.16 215 GLY A CA 1
ATOM 1620 C C . GLY A 1 215 ? 19.165 -0.547 -14.996 1.00 61.16 215 GLY A C 1
ATOM 1621 O O . GLY A 1 215 ? 19.691 -1.101 -15.960 1.00 61.16 215 GLY A O 1
ATOM 1622 N N . GLU A 1 216 ? 17.856 -0.651 -14.746 1.00 60.91 216 GLU A N 1
ATOM 1623 C CA . GLU A 1 216 ? 16.923 -1.500 -15.494 1.00 60.91 216 GLU A CA 1
ATOM 1624 C C . GLU A 1 216 ? 15.864 -0.636 -16.205 1.00 60.91 216 GLU A C 1
ATOM 1626 O O . GLU A 1 216 ? 14.812 -0.309 -15.666 1.00 60.91 216 GLU A O 1
ATOM 1631 N N . TRP A 1 217 ? 16.174 -0.228 -17.440 1.00 57.53 217 TRP A N 1
ATOM 1632 C CA . TRP A 1 217 ? 15.423 0.756 -18.236 1.00 57.53 217 TRP A CA 1
ATOM 1633 C C . TRP A 1 217 ? 14.973 0.147 -19.582 1.00 57.53 217 TRP A C 1
ATOM 1635 O O . TRP A 1 217 ? 15.754 -0.613 -20.162 1.00 57.53 217 TRP A O 1
ATOM 1645 N N . PRO A 1 218 ? 13.847 0.561 -20.209 1.00 56.72 218 PRO A N 1
ATOM 1646 C CA . PRO A 1 218 ? 12.540 0.960 -19.678 1.00 56.72 218 PRO A CA 1
ATOM 1647 C C . PRO A 1 218 ? 11.564 -0.222 -19.529 1.00 56.72 218 PRO A C 1
ATOM 1649 O O . PRO A 1 218 ? 11.613 -1.184 -20.292 1.00 56.72 218 PRO A O 1
ATOM 1652 N N . MET A 1 219 ? 10.626 -0.098 -18.589 1.00 64.69 219 MET A N 1
ATOM 1653 C CA . MET A 1 219 ? 9.588 -1.090 -18.298 1.00 64.69 219 MET A CA 1
ATOM 1654 C C . MET A 1 219 ? 8.250 -0.710 -18.947 1.00 64.69 219 MET A C 1
ATOM 1656 O O . MET A 1 219 ? 7.798 0.429 -18.813 1.00 64.69 219 MET A O 1
ATOM 1660 N N . ALA A 1 220 ? 7.597 -1.657 -19.627 1.00 73.88 220 ALA A N 1
ATOM 1661 C CA . ALA A 1 220 ? 6.203 -1.499 -20.035 1.00 73.88 220 ALA A CA 1
ATOM 1662 C C . ALA A 1 220 ? 5.265 -1.776 -18.846 1.00 73.88 220 ALA A C 1
ATOM 1664 O O . ALA A 1 220 ? 5.555 -2.619 -17.999 1.00 73.88 220 ALA A O 1
ATOM 1665 N N . VAL A 1 221 ? 4.091 -1.135 -18.806 1.00 78.44 221 VAL A N 1
ATOM 1666 C CA . VAL A 1 221 ? 3.080 -1.385 -17.754 1.00 78.44 221 VAL A CA 1
ATOM 1667 C C . VAL A 1 221 ? 2.724 -2.874 -17.651 1.00 78.44 221 VAL A C 1
ATOM 1669 O O . VAL A 1 221 ? 2.533 -3.397 -16.553 1.00 78.44 221 VAL A O 1
ATOM 1672 N N . ASP A 1 222 ? 2.692 -3.584 -18.778 1.00 82.88 222 ASP A N 1
ATOM 1673 C CA . ASP A 1 222 ? 2.443 -5.025 -18.796 1.00 82.88 222 ASP A CA 1
ATOM 1674 C C . ASP A 1 222 ? 3.554 -5.824 -18.094 1.00 82.88 222 ASP A C 1
ATOM 1676 O O . ASP A 1 222 ? 3.243 -6.762 -17.359 1.00 82.88 222 ASP A O 1
ATOM 1680 N N . ASP A 1 223 ? 4.825 -5.426 -18.225 1.00 83.69 223 ASP A N 1
ATOM 1681 C CA . ASP A 1 223 ? 5.952 -6.065 -17.532 1.00 83.69 223 ASP A CA 1
ATOM 1682 C C . ASP A 1 223 ? 5.864 -5.856 -16.018 1.00 83.69 223 ASP A C 1
ATOM 1684 O O . ASP A 1 223 ? 6.049 -6.803 -15.247 1.00 83.69 223 ASP A O 1
ATOM 1688 N N . PHE A 1 224 ? 5.488 -4.649 -15.581 1.00 84.62 224 PHE A N 1
ATOM 1689 C CA . PHE A 1 224 ? 5.207 -4.362 -14.173 1.00 84.62 224 PHE A CA 1
ATOM 1690 C C . PHE A 1 224 ? 4.096 -5.273 -13.631 1.00 84.62 224 PHE A C 1
ATOM 1692 O O . PHE A 1 224 ? 4.241 -5.901 -12.577 1.00 84.62 224 PHE A O 1
ATOM 1699 N N . LEU A 1 225 ? 2.978 -5.382 -14.358 1.00 87.50 225 LEU A N 1
ATOM 1700 C CA . LEU A 1 225 ? 1.846 -6.216 -13.953 1.00 87.50 225 LEU A CA 1
ATOM 1701 C C . LEU A 1 225 ? 2.209 -7.706 -13.939 1.00 87.50 225 LEU A C 1
ATOM 1703 O O . LEU A 1 225 ? 1.772 -8.429 -13.039 1.00 87.50 225 LEU A O 1
ATOM 1707 N N . LEU A 1 226 ? 3.013 -8.176 -14.896 1.00 88.69 22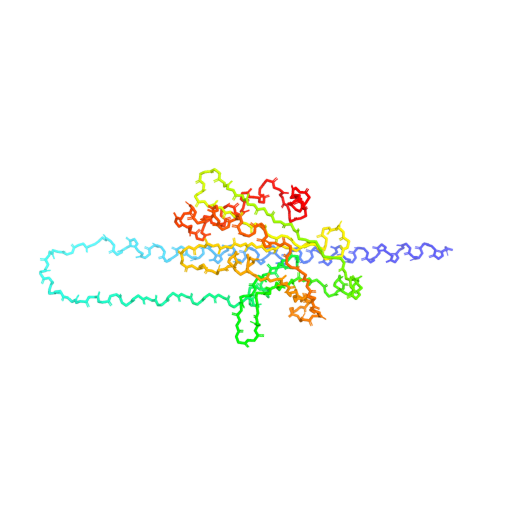6 LEU A N 1
ATOM 1708 C CA . LEU A 1 226 ? 3.530 -9.544 -14.926 1.00 88.69 226 LEU A CA 1
ATOM 1709 C C . LEU A 1 226 ? 4.452 -9.820 -13.738 1.00 88.69 226 LEU A C 1
ATOM 1711 O O . LEU A 1 226 ? 4.275 -10.832 -13.053 1.00 88.69 226 LEU A O 1
ATOM 1715 N N . ALA A 1 227 ? 5.379 -8.911 -13.441 1.00 88.00 227 ALA A N 1
ATOM 1716 C CA . ALA A 1 227 ? 6.279 -9.042 -12.306 1.00 88.00 227 ALA A CA 1
ATOM 1717 C C . ALA A 1 227 ? 5.514 -9.024 -10.971 1.00 88.00 227 ALA A C 1
ATOM 1719 O O . ALA A 1 227 ? 5.711 -9.911 -10.135 1.00 88.00 227 ALA A O 1
ATOM 1720 N N . ARG A 1 228 ? 4.549 -8.107 -10.801 1.00 90.88 228 ARG A N 1
ATOM 1721 C CA . ARG A 1 228 ? 3.642 -8.074 -9.639 1.00 90.88 228 ARG A CA 1
ATOM 1722 C C . ARG A 1 228 ? 2.893 -9.400 -9.479 1.00 90.88 228 ARG A C 1
ATOM 1724 O O . ARG A 1 228 ? 2.857 -9.965 -8.386 1.00 90.88 228 ARG A O 1
ATOM 1731 N N . ARG A 1 229 ? 2.328 -9.945 -10.564 1.00 91.69 229 ARG A N 1
ATOM 1732 C CA . ARG A 1 229 ? 1.652 -11.257 -10.544 1.00 91.69 229 ARG A CA 1
ATOM 1733 C C . ARG A 1 229 ? 2.600 -12.387 -10.156 1.00 91.69 229 ARG A C 1
ATOM 1735 O O . ARG A 1 229 ? 2.188 -13.278 -9.418 1.00 91.69 229 ARG A O 1
ATOM 1742 N N . ALA A 1 230 ? 3.850 -12.365 -10.614 1.00 91.44 230 ALA A N 1
ATOM 1743 C CA . ALA A 1 230 ? 4.841 -13.372 -10.242 1.00 91.44 230 ALA A CA 1
ATOM 1744 C C . ALA A 1 230 ? 5.168 -13.329 -8.739 1.00 91.44 230 ALA A C 1
ATOM 1746 O O . ALA A 1 230 ? 5.261 -14.386 -8.109 1.00 91.44 230 ALA A O 1
ATOM 1747 N N . VAL A 1 231 ? 5.249 -12.133 -8.141 1.00 91.44 231 VAL A N 1
ATOM 1748 C CA . VAL A 1 231 ? 5.401 -11.981 -6.684 1.00 91.44 231 VAL A CA 1
ATOM 1749 C C . VAL A 1 231 ? 4.202 -12.593 -5.949 1.00 91.44 231 VAL A C 1
ATOM 1751 O O . VAL A 1 231 ? 4.399 -13.428 -5.064 1.00 91.44 231 VAL A O 1
ATOM 1754 N N . TYR A 1 232 ? 2.959 -12.296 -6.349 1.00 92.50 232 TYR A N 1
ATOM 1755 C CA . TYR A 1 232 ? 1.794 -12.944 -5.722 1.00 92.50 232 TYR A CA 1
ATOM 1756 C C . TYR A 1 232 ? 1.709 -14.438 -5.988 1.00 92.50 232 TYR A C 1
ATOM 1758 O O . TYR A 1 232 ? 1.264 -15.171 -5.116 1.00 92.50 232 TYR A O 1
ATOM 1766 N N . LYS A 1 233 ? 2.161 -14.935 -7.139 1.00 92.94 233 LYS A N 1
ATOM 1767 C CA . LYS A 1 233 ? 2.205 -16.382 -7.380 1.00 92.94 233 LYS A CA 1
ATOM 1768 C C . LYS A 1 233 ? 3.107 -17.088 -6.362 1.00 92.94 233 LYS A C 1
ATOM 1770 O O . LYS A 1 233 ? 2.825 -18.222 -5.989 1.00 92.94 233 LYS A O 1
ATOM 1775 N N . ARG A 1 234 ? 4.174 -16.422 -5.905 1.00 92.62 234 ARG A N 1
ATOM 1776 C CA . ARG A 1 234 ? 5.104 -16.954 -4.901 1.00 92.62 234 ARG A CA 1
ATOM 1777 C C . ARG A 1 234 ? 4.593 -16.810 -3.467 1.00 92.62 234 ARG A C 1
ATOM 1779 O O . ARG A 1 234 ? 4.788 -17.723 -2.674 1.00 92.62 234 ARG A O 1
ATOM 1786 N N . HIS A 1 235 ? 3.992 -15.671 -3.127 1.00 93.31 235 HIS A N 1
ATOM 1787 C CA . HIS A 1 235 ? 3.635 -15.345 -1.740 1.00 93.31 235 HIS A CA 1
ATOM 1788 C C . HIS A 1 235 ? 2.141 -15.516 -1.425 1.00 93.31 235 HIS A C 1
ATOM 1790 O O . HIS A 1 235 ? 1.774 -15.696 -0.274 1.00 93.31 235 HIS A O 1
ATOM 1796 N N . GLY A 1 236 ? 1.261 -15.499 -2.420 1.00 92.56 236 GLY A N 1
ATOM 1797 C CA . GLY A 1 236 ? -0.182 -15.708 -2.289 1.00 92.56 236 GLY A CA 1
ATOM 1798 C C . GLY A 1 236 ? -0.968 -14.458 -1.893 1.00 92.56 236 GLY A C 1
ATOM 1799 O O . GLY A 1 236 ? -1.905 -14.085 -2.592 1.00 92.56 236 GLY A O 1
ATOM 1800 N N . THR A 1 237 ? -0.601 -13.795 -0.791 1.00 93.50 237 THR A N 1
ATOM 1801 C CA . THR A 1 237 ? -1.354 -12.651 -0.231 1.00 93.50 237 THR A CA 1
ATOM 1802 C C . THR A 1 237 ? -0.438 -11.525 0.251 1.00 93.50 237 THR A C 1
ATOM 1804 O O . THR A 1 237 ? 0.749 -11.753 0.489 1.00 93.50 237 THR A O 1
ATOM 1807 N N . ALA A 1 238 ? -0.994 -10.324 0.455 1.00 94.12 238 ALA A N 1
ATOM 1808 C CA . ALA A 1 238 ? -0.290 -9.194 1.073 1.00 94.12 238 ALA A CA 1
ATOM 1809 C C . ALA A 1 238 ? 0.283 -9.559 2.453 1.00 94.12 238 ALA A C 1
ATOM 1811 O O . ALA A 1 238 ? 1.430 -9.251 2.758 1.00 94.12 238 ALA A O 1
ATOM 1812 N N . TRP A 1 239 ? -0.490 -10.295 3.257 1.00 95.62 239 TRP A N 1
ATOM 1813 C CA . TRP A 1 239 ? -0.072 -10.778 4.573 1.00 95.62 239 TRP A CA 1
ATOM 1814 C C . TRP A 1 239 ? 1.097 -11.770 4.501 1.00 95.62 239 TRP A C 1
ATOM 1816 O O . TRP A 1 239 ? 2.072 -11.672 5.243 1.00 95.62 239 TRP A O 1
ATOM 1826 N N . ALA A 1 240 ? 1.043 -12.725 3.578 1.00 95.69 240 ALA A N 1
ATOM 1827 C CA . ALA A 1 240 ? 2.135 -13.675 3.402 1.00 95.69 240 ALA A CA 1
ATOM 1828 C C . ALA A 1 240 ? 3.397 -13.007 2.826 1.00 95.69 240 ALA A C 1
ATOM 1830 O O . ALA A 1 240 ? 4.512 -13.373 3.202 1.00 95.69 240 ALA A O 1
ATOM 1831 N N . LEU A 1 241 ? 3.239 -11.991 1.970 1.00 95.81 241 LEU A N 1
ATOM 1832 C CA . LEU A 1 241 ? 4.346 -11.147 1.525 1.00 95.81 241 LEU A CA 1
ATOM 1833 C C . LEU A 1 241 ? 4.934 -10.342 2.695 1.00 95.81 241 LEU A C 1
ATOM 1835 O O . LEU A 1 241 ? 6.149 -10.329 2.860 1.00 95.81 241 LEU A O 1
ATOM 1839 N N . TRP A 1 242 ? 4.092 -9.759 3.553 1.00 96.06 242 TRP A N 1
ATOM 1840 C CA . TRP A 1 242 ? 4.502 -9.046 4.768 1.00 96.06 242 TRP A CA 1
ATOM 1841 C C . TRP A 1 242 ? 5.377 -9.909 5.673 1.00 96.06 242 TRP A C 1
ATOM 1843 O O . TRP A 1 242 ? 6.453 -9.485 6.088 1.00 96.06 242 TRP A O 1
ATOM 1853 N N . ARG A 1 243 ? 4.952 -11.153 5.921 1.00 95.69 243 ARG A N 1
ATOM 1854 C CA . ARG A 1 243 ? 5.696 -12.135 6.726 1.00 95.69 243 ARG A CA 1
ATOM 1855 C C . ARG A 1 243 ? 7.018 -12.561 6.086 1.00 95.69 243 ARG A C 1
ATOM 1857 O O . ARG A 1 243 ? 7.935 -12.949 6.802 1.00 95.69 243 ARG A O 1
ATOM 1864 N N . ALA A 1 244 ? 7.103 -12.531 4.757 1.00 95.00 244 ALA A N 1
ATOM 1865 C CA . ALA A 1 244 ? 8.313 -12.886 4.022 1.00 95.00 244 ALA A CA 1
ATOM 1866 C C . ALA A 1 244 ? 9.332 -11.738 3.962 1.00 95.00 244 ALA A C 1
ATOM 1868 O O . ALA A 1 244 ? 10.536 -11.993 3.894 1.00 95.00 244 ALA A O 1
ATOM 1869 N N . LEU A 1 245 ? 8.865 -10.488 3.980 1.00 92.62 245 LEU A N 1
ATOM 1870 C CA . LEU A 1 245 ? 9.728 -9.320 4.083 1.00 92.62 245 LEU A CA 1
ATOM 1871 C C . LEU A 1 245 ? 10.217 -9.163 5.525 1.00 92.62 245 LEU A C 1
ATOM 1873 O O . LEU A 1 245 ? 9.459 -9.315 6.482 1.00 92.62 245 LEU A O 1
ATOM 1877 N N . LYS A 1 246 ? 11.505 -8.857 5.673 1.00 80.44 246 LYS A N 1
ATOM 1878 C CA . LYS A 1 246 ? 12.089 -8.475 6.960 1.00 80.44 246 LYS A CA 1
ATOM 1879 C C . LYS A 1 246 ? 11.980 -6.958 7.116 1.00 80.44 246 LYS A C 1
ATOM 1881 O O . LYS A 1 246 ? 12.093 -6.250 6.114 1.00 80.44 246 LYS A O 1
ATOM 1886 N N . ALA A 1 247 ? 11.733 -6.508 8.343 1.00 59.91 247 ALA A N 1
ATOM 1887 C CA . ALA A 1 247 ? 11.869 -5.105 8.725 1.00 59.91 247 ALA A CA 1
ATOM 1888 C C . ALA A 1 247 ? 13.342 -4.673 8.709 1.00 59.91 247 ALA A C 1
ATOM 1890 O O . ALA A 1 247 ? 14.207 -5.540 8.996 1.00 59.91 247 ALA A O 1
#

Secondary structure (DSSP, 8-state):
--HHHHHHHHHHHHHHHHHHHHHHHHHHHHHHHHHHHHHHHHTTHHHHHHHHSSS-PPP------------PPPPPPPPPHHHHHHHSPTTEEEEE--BTTBSS-EEEEE--HHHHHHT-SS--EEEEE--EE-TT---EEEEEEEEESSSSGGGEEEEEE---TTS---HHHHHHH-SEEEEEEE-GGG-EEEEEEEE-TTHHHHHHHHHHHTTS-PPPHHHHHHHHHHHHHHH-SHHHHHHHS--